Protein AF-A0A1H3FEC9-F1 (afdb_monomer_lite)

Organism: Allochromatium warmingii (NCBI:txid61595)

Radius of gyration: 19.97 Å; chains: 1; bounding box: 52×39×57 Å

Sequence (284 aa):
MPTFSQALVNQPKSGFWLYGPEVFRTYCRRNGLHADTASTISVDHIRTLSKELREAETMILRLGTGHGNDGVRGQTAFALVRHEECSLAPFFLIDEQIFTDPPETFIPNRSMRVLFPFGLLPKLSETSLLTLAHASGLMTEALDCDDSSIHMIPATGAGTYSFSFTVGSDQPHHLEHIAGQVEIDSVCIGVRNGRNYVIVTEAKRGPFDSIAKHKLAYAVWAVRTNIPDDIPILAVYLRVTDTNQGLEFNIAECAIDDGRSGVPSLHSIKPIRHRRLRIRNPCG

Secondary structure (DSSP, 8-state):
--SSHHHHTT--SSS-EEEEEEEHHHHHHHTT----HHHHH---SGGGS-HHHHHTT-EEEEEEEPP-STTTTTPEEEEEEE-TTS-SGGGEEEHHHH--SPPEEP---S-HHHHHHHHHSSS--HHHHHHHHHHTTHHHHHTT----TTS-PPEEEEEEEEEEEEE-SSSPEEEEEEEEEEEEEEEEEEEETTEEEEEEEEEEESSS-EEEHHHHHHHHHHHGGGS-TTS-EEEEEEEEEEETTEEEEEEEEEE---SSSSSPBGGG-EEEEEEEEEEPPS--

InterPro domains:
  IPR054266 Domain of unknown function DUF6997 [PF22518] (124-255)

pLDDT: mean 91.45, std 10.12, range [35.16, 98.69]

Foldseek 3Di:
DDLCVVVCPPPDPAFKDKDDQDFSVVSCVVVVHDDDDCQQQPDWFLVSHDPVCQVQQKHKHWQAADDDPPVRGRGITIMIIHERVSHVVLFKDFQCVAQVDDADADDQPADVVQVVVLVVDPDQDQLNVQQNCQRSCVVCVWVVFDPDPVWRDWDWDKFFAKAKAWEYDPDTDIGIRGRHIATFSTWIWTHHPNAIAIETEDTDEDPGGITGLVNQLVNLLRCVVVDDP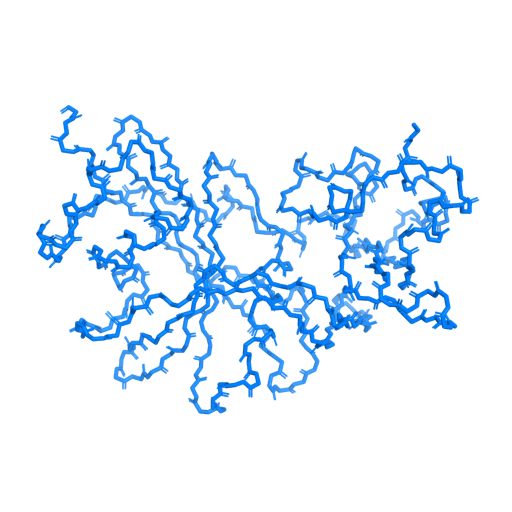RHHYWGKYWYWYQDPFAIKIKIFTWDFDSAPVHHTYSSNTDTPDIHIYGHGDPPD

Structure (mmCIF, N/CA/C/O backbone):
data_AF-A0A1H3FEC9-F1
#
_entry.id   AF-A0A1H3FEC9-F1
#
loop_
_atom_site.group_PDB
_atom_site.id
_atom_site.type_symbol
_atom_site.label_atom_id
_atom_site.label_alt_id
_atom_site.label_comp_id
_atom_site.label_asym_id
_atom_site.label_entity_id
_atom_site.label_seq_id
_atom_site.pdbx_PDB_ins_code
_atom_site.Cartn_x
_atom_site.Cartn_y
_atom_site.Cartn_z
_atom_site.occupancy
_atom_site.B_iso_or_equiv
_atom_site.auth_seq_id
_atom_site.auth_comp_id
_atom_site.auth_asym_id
_atom_site.auth_atom_id
_atom_site.pdbx_PDB_model_num
ATOM 1 N N . MET A 1 1 ? 25.041 8.970 -11.183 1.00 60.28 1 MET A N 1
ATOM 2 C CA . MET A 1 1 ? 24.347 8.897 -12.486 1.00 60.28 1 MET A CA 1
ATOM 3 C C . MET A 1 1 ? 22.903 8.496 -12.243 1.00 60.28 1 MET A C 1
ATOM 5 O O . MET A 1 1 ? 22.682 7.784 -11.267 1.00 60.28 1 MET A O 1
ATOM 9 N N . PRO A 1 2 ? 21.948 8.956 -13.062 1.00 82.75 2 PRO A N 1
ATOM 10 C CA . PRO A 1 2 ? 20.577 8.458 -13.007 1.00 82.75 2 PRO A CA 1
ATOM 11 C C . PRO A 1 2 ? 20.565 6.941 -13.273 1.00 82.75 2 PRO A C 1
ATOM 13 O O . PRO A 1 2 ? 21.309 6.463 -14.131 1.00 82.75 2 PRO A O 1
ATOM 16 N N . THR A 1 3 ? 19.802 6.173 -12.498 1.00 88.88 3 THR A N 1
ATOM 17 C CA . THR A 1 3 ? 19.859 4.705 -12.522 1.00 88.88 3 THR A CA 1
ATOM 18 C C . THR A 1 3 ? 19.121 4.148 -13.735 1.00 88.88 3 THR A C 1
ATOM 20 O O . THR A 1 3 ? 19.612 3.234 -14.390 1.00 88.88 3 THR A O 1
ATOM 23 N N . PHE A 1 4 ? 17.956 4.693 -14.066 1.00 94.06 4 PHE A N 1
ATOM 24 C CA . PHE A 1 4 ? 17.030 4.144 -15.058 1.00 94.06 4 PHE A CA 1
ATOM 25 C C . PHE A 1 4 ? 17.083 4.823 -16.422 1.00 94.06 4 PHE A C 1
ATOM 27 O O . PHE A 1 4 ? 16.443 4.343 -17.352 1.00 94.06 4 PHE A O 1
ATOM 34 N N . SER A 1 5 ? 17.882 5.877 -16.586 1.00 92.00 5 SER A N 1
ATOM 35 C CA . SER A 1 5 ? 17.949 6.639 -17.836 1.00 92.00 5 SER A CA 1
ATOM 36 C C . SER A 1 5 ? 18.182 5.769 -19.070 1.00 92.00 5 SER A C 1
ATOM 38 O O . SER A 1 5 ? 17.538 6.010 -20.082 1.00 92.00 5 SER A O 1
ATOM 40 N N . GLN A 1 6 ? 19.005 4.713 -18.988 1.00 93.19 6 GLN A N 1
ATOM 41 C CA . GLN A 1 6 ? 19.220 3.818 -20.130 1.00 93.19 6 GLN A CA 1
ATOM 42 C C . GLN A 1 6 ? 17.967 3.012 -20.509 1.00 93.19 6 GLN A C 1
ATOM 44 O O . GLN A 1 6 ? 17.720 2.796 -21.694 1.00 93.19 6 GLN A O 1
ATOM 49 N N . ALA A 1 7 ? 17.168 2.579 -19.529 1.00 93.62 7 ALA A N 1
ATOM 50 C CA . ALA A 1 7 ? 15.894 1.907 -19.787 1.00 93.62 7 ALA A CA 1
ATOM 51 C C . ALA A 1 7 ? 14.859 2.867 -20.401 1.00 93.62 7 ALA A C 1
ATOM 53 O O . ALA A 1 7 ? 14.082 2.464 -21.265 1.00 93.62 7 ALA A O 1
ATOM 54 N N . LEU A 1 8 ? 14.888 4.140 -19.996 1.00 95.62 8 LEU A N 1
ATOM 55 C CA . LEU A 1 8 ? 13.944 5.169 -20.441 1.00 95.62 8 LEU A CA 1
ATOM 56 C C . LEU A 1 8 ? 14.242 5.712 -21.854 1.00 95.62 8 LEU A C 1
ATOM 58 O O . LEU A 1 8 ? 13.357 6.308 -22.458 1.00 95.62 8 LEU A O 1
ATOM 62 N N . VAL A 1 9 ? 15.436 5.483 -22.428 1.00 92.88 9 VAL A N 1
ATOM 63 C CA . VAL A 1 9 ? 15.807 5.989 -23.777 1.00 92.88 9 VAL A CA 1
ATOM 64 C C . VAL A 1 9 ? 14.793 5.592 -24.855 1.00 92.88 9 VAL A C 1
ATOM 66 O O . VAL A 1 9 ? 14.504 6.379 -25.753 1.00 92.88 9 VAL A O 1
ATOM 69 N N . ASN A 1 10 ? 14.248 4.378 -24.763 1.00 89.69 10 ASN A N 1
ATOM 70 C CA . ASN A 1 10 ? 13.325 3.824 -25.757 1.00 89.69 10 ASN A CA 1
ATOM 71 C C . ASN A 1 10 ? 11.851 3.981 -25.362 1.00 89.69 10 ASN A C 1
ATOM 73 O O . ASN A 1 10 ? 10.976 3.391 -25.998 1.00 89.69 10 ASN A O 1
ATOM 77 N N . GLN A 1 11 ? 11.562 4.732 -24.301 1.00 93.75 11 GLN A N 1
ATOM 78 C CA . GLN A 1 11 ? 10.196 4.981 -23.883 1.00 93.75 11 GLN A CA 1
ATOM 79 C C . GLN A 1 11 ? 9.494 5.874 -24.929 1.00 93.75 11 GLN A C 1
ATOM 81 O O . GLN A 1 11 ? 9.980 6.967 -25.231 1.00 93.75 11 GLN A O 1
ATOM 86 N N . PRO A 1 12 ? 8.352 5.448 -25.509 1.00 92.44 12 PRO A N 1
ATOM 87 C CA . PRO A 1 12 ? 7.630 6.254 -26.492 1.00 92.44 12 PRO A CA 1
ATOM 88 C C . PRO A 1 12 ? 7.090 7.532 -25.842 1.00 92.44 12 PRO A C 1
ATOM 90 O O . PRO A 1 12 ? 6.990 7.605 -24.625 1.00 92.44 12 PRO A O 1
ATOM 93 N N . LYS A 1 13 ? 6.687 8.549 -26.609 1.00 89.06 13 LYS A N 1
ATOM 94 C CA . LYS A 1 13 ? 6.178 9.810 -26.021 1.00 89.06 13 LYS A CA 1
ATOM 95 C C . LYS A 1 13 ? 4.805 9.687 -25.350 1.00 89.06 13 LYS A C 1
ATOM 97 O O . LYS A 1 13 ? 4.483 10.505 -24.497 1.00 89.06 13 LYS A O 1
ATOM 102 N N . SER A 1 14 ? 4.004 8.701 -25.738 1.00 90.25 14 SER A N 1
ATOM 103 C CA . SER A 1 14 ? 2.642 8.507 -25.239 1.00 90.25 14 SER A CA 1
ATOM 104 C C . SER A 1 14 ? 2.271 7.028 -25.183 1.00 90.25 14 SER A C 1
ATOM 106 O O . SER A 1 14 ? 2.984 6.180 -25.729 1.00 90.25 14 SER A O 1
ATOM 108 N N . GLY A 1 15 ? 1.154 6.743 -24.512 1.00 91.56 15 GLY A N 1
ATOM 109 C CA . GLY A 1 15 ? 0.593 5.405 -24.386 1.00 91.56 15 GLY A CA 1
ATOM 110 C C . GLY A 1 15 ? 1.285 4.551 -23.330 1.00 91.56 15 GLY A C 1
ATOM 111 O O . GLY A 1 15 ? 2.320 4.926 -22.755 1.00 91.56 15 GLY A O 1
ATOM 112 N N . PHE A 1 16 ? 0.682 3.386 -23.098 1.00 95.38 16 PHE A N 1
ATOM 113 C CA . PHE A 1 16 ? 1.207 2.382 -22.190 1.00 95.38 16 PHE A CA 1
ATOM 114 C C . PHE A 1 16 ? 2.616 1.962 -22.619 1.00 95.38 16 PHE A C 1
ATOM 116 O O . PHE A 1 16 ? 2.915 1.820 -23.809 1.00 95.38 16 PHE A O 1
ATOM 123 N N . TRP A 1 17 ? 3.499 1.772 -21.645 1.00 96.56 17 TRP A N 1
ATOM 124 C CA . TRP A 1 17 ? 4.841 1.273 -21.898 1.00 96.56 17 TRP A CA 1
ATOM 125 C C . TRP A 1 17 ? 5.319 0.398 -20.749 1.00 96.56 17 TRP A C 1
ATOM 127 O O . TRP A 1 17 ? 5.166 0.753 -19.581 1.00 96.56 17 TRP A O 1
ATOM 137 N N . LEU A 1 18 ? 5.936 -0.726 -21.103 1.00 96.75 18 LEU A N 1
ATOM 138 C CA . LEU A 1 18 ? 6.507 -1.688 -20.174 1.00 96.75 18 LEU A CA 1
ATOM 139 C C . LEU A 1 18 ? 7.956 -1.982 -20.568 1.00 96.75 18 LEU A C 1
ATOM 141 O O . LEU A 1 18 ? 8.234 -2.371 -21.702 1.00 96.75 18 LEU A O 1
ATOM 145 N N . TYR A 1 19 ? 8.863 -1.834 -19.609 1.00 96.56 19 TYR A N 1
ATOM 146 C CA . TYR A 1 19 ? 10.241 -2.310 -19.688 1.00 96.56 19 TYR A CA 1
ATOM 147 C C . TYR A 1 19 ? 10.462 -3.441 -18.688 1.00 96.56 19 TYR A C 1
ATOM 149 O O . TYR A 1 19 ? 10.071 -3.335 -17.525 1.00 96.56 19 TYR A O 1
ATOM 157 N N . GLY A 1 20 ? 11.172 -4.482 -19.116 1.00 93.12 20 GLY A N 1
ATOM 158 C CA . GLY A 1 20 ? 11.393 -5.688 -18.321 1.00 93.12 20 GLY A CA 1
ATOM 159 C C . GLY A 1 20 ? 10.246 -6.700 -18.468 1.00 93.12 20 GLY A C 1
ATOM 160 O O . GLY A 1 20 ? 9.465 -6.591 -19.414 1.00 93.12 20 GLY A O 1
ATOM 161 N N . PRO A 1 21 ? 10.138 -7.694 -17.567 1.00 93.31 21 PRO A N 1
ATOM 162 C CA . PRO A 1 21 ? 10.948 -7.897 -16.359 1.00 93.31 21 PRO A CA 1
ATOM 163 C C . PRO A 1 21 ? 12.450 -8.080 -16.623 1.00 93.31 21 PRO A C 1
ATOM 165 O O . PRO A 1 21 ? 12.846 -8.758 -17.566 1.00 93.31 21 PRO A O 1
ATOM 168 N N . GLU A 1 22 ? 13.305 -7.511 -15.773 1.00 91.88 22 GLU A N 1
ATOM 169 C CA . GLU A 1 22 ? 14.757 -7.723 -15.815 1.00 91.88 22 GLU A CA 1
ATOM 170 C C . GLU A 1 22 ? 15.356 -7.806 -14.403 1.00 91.88 22 GLU A C 1
ATOM 172 O O . GLU A 1 22 ? 14.883 -7.169 -13.465 1.00 91.88 22 GLU A O 1
ATOM 177 N N . VAL A 1 23 ? 16.433 -8.578 -14.237 1.00 92.06 23 VAL A N 1
ATOM 178 C CA . VAL A 1 23 ? 17.180 -8.662 -12.974 1.00 92.06 23 VAL A CA 1
ATOM 179 C C . VAL A 1 23 ? 17.975 -7.378 -12.730 1.00 92.06 23 VAL A C 1
ATOM 181 O O . VAL A 1 23 ? 18.859 -7.018 -13.510 1.00 92.06 23 VAL A O 1
ATOM 184 N N . PHE A 1 24 ? 17.724 -6.723 -11.594 1.00 91.69 24 PHE A N 1
ATOM 185 C CA . PHE A 1 24 ? 18.256 -5.392 -11.287 1.00 91.69 24 PHE A CA 1
ATOM 186 C C . PHE A 1 24 ? 19.789 -5.339 -11.271 1.00 91.69 24 PHE A C 1
ATOM 188 O O . PHE A 1 24 ? 20.394 -4.432 -11.833 1.00 91.69 24 PHE A O 1
ATOM 195 N N . ARG A 1 25 ? 20.456 -6.341 -10.686 1.00 89.62 25 ARG A N 1
ATOM 196 C CA . ARG A 1 25 ? 21.929 -6.388 -10.659 1.00 89.62 25 ARG A CA 1
ATOM 197 C C . ARG A 1 25 ? 22.547 -6.592 -12.042 1.00 89.62 25 ARG A C 1
ATOM 199 O O . ARG A 1 25 ? 23.612 -6.037 -12.309 1.00 89.62 25 ARG A O 1
ATOM 206 N N . THR A 1 26 ? 21.891 -7.355 -12.916 1.00 90.31 26 THR A N 1
ATOM 207 C CA . THR A 1 26 ? 22.309 -7.516 -14.316 1.00 90.31 26 THR A CA 1
ATOM 208 C C . THR A 1 26 ? 22.188 -6.188 -15.055 1.00 90.31 26 THR A C 1
ATOM 210 O O . THR A 1 26 ? 23.149 -5.768 -15.701 1.00 90.31 26 THR A O 1
ATOM 213 N N . TYR A 1 27 ? 21.064 -5.487 -14.872 1.00 92.00 27 TYR A N 1
ATOM 214 C CA . TYR A 1 27 ? 20.854 -4.139 -15.394 1.00 92.00 27 TYR A CA 1
ATOM 215 C C . TYR A 1 27 ? 21.937 -3.162 -14.899 1.00 92.00 27 TYR A C 1
ATOM 217 O O . TYR A 1 27 ? 22.569 -2.481 -15.706 1.00 92.00 27 TYR A O 1
ATOM 225 N N . CYS A 1 28 ? 22.231 -3.138 -13.596 1.00 91.69 28 CYS A N 1
ATOM 226 C CA . CYS A 1 28 ? 23.269 -2.271 -13.040 1.00 91.69 28 CYS A CA 1
ATOM 227 C C . CYS A 1 28 ? 24.654 -2.576 -13.620 1.00 91.69 28 CYS A C 1
ATOM 229 O O . CYS A 1 28 ? 25.352 -1.661 -14.047 1.00 91.69 28 CYS A O 1
ATOM 231 N N . ARG A 1 29 ? 25.040 -3.857 -13.706 1.00 90.88 29 ARG A N 1
ATOM 232 C CA . ARG A 1 29 ? 26.338 -4.266 -14.263 1.00 90.88 29 ARG A CA 1
ATOM 233 C C . ARG A 1 29 ? 26.482 -3.865 -15.730 1.00 90.88 29 ARG A C 1
ATOM 235 O O . ARG A 1 29 ? 27.527 -3.341 -16.101 1.00 90.88 29 ARG A O 1
ATOM 242 N N . ARG A 1 30 ? 25.444 -4.087 -16.548 1.00 91.88 30 ARG A N 1
ATOM 243 C CA . ARG A 1 30 ? 25.447 -3.731 -17.978 1.00 91.88 30 ARG A CA 1
ATOM 244 C C . ARG A 1 30 ? 25.632 -2.229 -18.199 1.00 91.88 30 ARG A C 1
ATOM 246 O O . ARG A 1 30 ? 26.243 -1.841 -19.186 1.00 91.88 30 ARG A O 1
ATOM 253 N N . ASN A 1 31 ? 25.139 -1.410 -17.273 1.00 91.44 31 ASN A N 1
ATOM 254 C CA . ASN A 1 31 ? 25.157 0.048 -17.375 1.00 91.44 31 ASN A CA 1
ATOM 255 C C . ASN A 1 31 ? 26.227 0.722 -16.494 1.00 91.44 31 ASN A C 1
ATOM 257 O O . ASN A 1 31 ? 26.213 1.941 -16.353 1.00 91.44 31 ASN A O 1
ATOM 261 N N . GLY A 1 32 ? 27.140 -0.043 -15.879 1.00 91.12 32 GLY A N 1
ATOM 262 C CA . GLY A 1 32 ? 28.202 0.508 -15.025 1.00 91.12 32 GLY A CA 1
ATOM 263 C C . GLY A 1 32 ? 27.693 1.217 -13.760 1.00 91.12 32 GLY A C 1
ATOM 264 O O . GLY A 1 32 ? 28.316 2.166 -13.290 1.00 91.12 32 GLY A O 1
ATOM 265 N N . LEU A 1 33 ? 26.549 0.788 -13.220 1.00 89.88 33 LEU A N 1
ATOM 266 C CA . LEU A 1 33 ? 25.891 1.406 -12.069 1.00 89.88 33 LEU A CA 1
ATOM 267 C C . LEU A 1 33 ? 26.225 0.670 -10.765 1.00 89.88 33 LEU A C 1
ATOM 269 O O . LEU A 1 33 ? 26.196 -0.560 -10.693 1.00 89.88 33 LEU A O 1
ATOM 273 N N . HIS A 1 34 ? 26.440 1.441 -9.699 1.00 85.06 34 HIS A N 1
ATOM 274 C CA . HIS A 1 34 ? 26.504 0.950 -8.324 1.00 85.06 34 HIS A CA 1
ATOM 275 C C . HIS A 1 34 ? 25.289 1.473 -7.556 1.00 85.06 34 HIS A C 1
ATOM 277 O O . HIS A 1 34 ? 25.270 2.626 -7.136 1.00 85.06 34 HIS A O 1
ATOM 283 N N . ALA A 1 35 ? 24.264 0.633 -7.412 1.00 81.25 35 ALA A N 1
ATOM 284 C CA . ALA A 1 35 ? 23.020 0.975 -6.728 1.00 81.25 35 ALA A CA 1
ATOM 285 C C . ALA A 1 35 ? 22.610 -0.140 -5.759 1.00 81.25 35 ALA A C 1
ATOM 287 O O . ALA A 1 35 ? 22.715 -1.328 -6.085 1.00 81.25 35 ALA A O 1
ATOM 288 N N . ASP A 1 36 ? 22.131 0.246 -4.577 1.00 81.94 36 ASP A N 1
ATOM 289 C CA . ASP A 1 36 ? 21.539 -0.697 -3.634 1.00 81.94 36 ASP A CA 1
ATOM 290 C C . ASP A 1 36 ? 20.166 -1.157 -4.143 1.00 81.94 36 ASP A C 1
ATOM 292 O O . ASP A 1 36 ? 19.336 -0.359 -4.568 1.00 81.94 36 ASP A O 1
ATOM 296 N N . THR A 1 37 ? 19.932 -2.468 -4.131 1.00 76.75 37 THR A N 1
ATOM 297 C CA . THR A 1 37 ? 18.737 -3.055 -4.750 1.00 76.75 37 THR A CA 1
ATOM 298 C C . THR A 1 37 ? 17.469 -2.650 -4.009 1.00 76.75 37 THR A C 1
ATOM 300 O O . THR A 1 37 ? 16.513 -2.232 -4.651 1.00 76.75 37 THR A O 1
ATOM 303 N N . ALA A 1 38 ? 17.454 -2.741 -2.677 1.00 75.31 38 ALA A N 1
ATOM 304 C CA . ALA A 1 38 ? 16.240 -2.524 -1.897 1.00 75.31 38 ALA A CA 1
ATOM 305 C C . ALA A 1 38 ? 15.777 -1.065 -1.985 1.00 75.31 38 ALA A C 1
ATOM 307 O O . ALA A 1 38 ? 14.637 -0.816 -2.371 1.00 75.31 38 ALA A O 1
ATOM 308 N N . SER A 1 39 ? 16.676 -0.119 -1.711 1.00 77.69 39 SER A N 1
ATOM 309 C CA . SER A 1 39 ? 16.383 1.322 -1.716 1.00 77.69 39 SER A CA 1
ATOM 310 C C . SER A 1 39 ? 16.066 1.898 -3.096 1.00 77.69 39 SER A C 1
ATOM 312 O O . SER A 1 39 ? 15.393 2.921 -3.182 1.00 77.69 39 SER A O 1
ATOM 314 N N . THR A 1 40 ? 16.518 1.255 -4.177 1.00 84.44 40 THR A N 1
ATOM 315 C CA . THR A 1 40 ? 16.317 1.788 -5.533 1.00 84.44 40 THR A CA 1
ATOM 316 C C . THR A 1 40 ? 15.008 1.323 -6.173 1.00 84.44 40 THR A C 1
ATOM 318 O O . THR A 1 40 ? 14.448 2.047 -6.993 1.00 84.44 40 THR A O 1
ATOM 321 N N . ILE A 1 41 ? 14.520 0.124 -5.830 1.00 88.62 41 ILE A N 1
ATOM 322 C CA . ILE A 1 41 ? 13.348 -0.482 -6.498 1.00 88.62 41 ILE A CA 1
ATOM 323 C C . ILE A 1 41 ? 12.181 -0.799 -5.557 1.00 88.62 41 ILE A C 1
ATOM 325 O O . ILE A 1 41 ? 11.158 -1.301 -6.016 1.00 88.62 41 ILE A O 1
ATOM 329 N N . SER A 1 42 ? 12.314 -0.525 -4.256 1.00 88.94 42 SER A N 1
ATOM 330 C CA . SER A 1 42 ? 11.210 -0.621 -3.291 1.00 88.94 42 SER A CA 1
ATOM 331 C C . SER A 1 42 ? 10.663 0.781 -3.047 1.00 88.94 42 SER A C 1
ATOM 333 O O . SER A 1 42 ? 11.246 1.558 -2.294 1.00 88.94 42 SER A O 1
ATOM 335 N N . VAL A 1 43 ? 9.578 1.120 -3.740 1.00 93.25 43 VAL A N 1
ATOM 336 C CA . VAL A 1 43 ? 8.970 2.453 -3.689 1.00 93.25 43 VAL A CA 1
ATOM 337 C C . VAL A 1 43 ? 7.674 2.386 -2.903 1.00 93.25 43 VAL A C 1
ATOM 339 O O . VAL A 1 43 ? 6.715 1.756 -3.339 1.00 93.25 43 VAL A O 1
ATOM 342 N N . ASP A 1 44 ? 7.638 3.097 -1.781 1.00 92.50 44 ASP A N 1
ATOM 343 C CA . ASP A 1 44 ? 6.426 3.239 -0.976 1.00 92.50 44 ASP A CA 1
ATOM 344 C C . ASP A 1 44 ? 5.624 4.477 -1.403 1.00 92.50 44 ASP A C 1
ATOM 346 O O . ASP A 1 44 ? 4.402 4.424 -1.488 1.00 92.50 44 ASP A O 1
ATOM 350 N N . HIS A 1 45 ? 6.297 5.590 -1.712 1.00 94.94 45 HIS A N 1
ATOM 351 C CA . HIS A 1 45 ? 5.661 6.893 -1.944 1.00 94.94 45 HIS A CA 1
ATOM 352 C C . HIS A 1 45 ? 6.115 7.534 -3.257 1.00 94.94 45 HIS A C 1
ATOM 354 O O . HIS A 1 45 ? 7.273 7.379 -3.662 1.00 94.94 45 HIS A O 1
ATOM 360 N N . ILE A 1 46 ? 5.268 8.365 -3.869 1.00 94.69 46 ILE A N 1
ATOM 361 C CA . ILE A 1 46 ? 5.613 9.080 -5.108 1.00 94.69 46 ILE A CA 1
ATOM 362 C C . ILE A 1 46 ? 6.866 9.955 -4.930 1.00 94.69 46 ILE A C 1
ATOM 364 O O . ILE A 1 46 ? 7.753 9.990 -5.784 1.00 94.69 46 ILE A O 1
ATOM 368 N N . ARG A 1 47 ? 7.027 10.589 -3.760 1.00 93.12 47 ARG A N 1
ATOM 369 C CA . ARG A 1 47 ? 8.212 11.404 -3.433 1.00 93.12 47 ARG A CA 1
ATOM 370 C C . ARG A 1 47 ? 9.502 10.594 -3.255 1.00 93.12 47 ARG A C 1
ATOM 372 O O . ARG A 1 47 ? 10.587 11.168 -3.336 1.00 93.12 47 ARG A O 1
ATOM 379 N N . THR A 1 48 ? 9.402 9.285 -3.026 1.00 92.19 48 THR A N 1
ATOM 380 C CA . THR A 1 48 ? 10.566 8.383 -2.924 1.00 92.19 48 THR A CA 1
ATOM 381 C C . THR A 1 48 ? 10.971 7.782 -4.267 1.00 92.19 48 THR A C 1
ATOM 383 O O . THR A 1 48 ? 12.090 7.296 -4.398 1.00 92.19 48 THR A O 1
ATOM 386 N N . LEU A 1 49 ? 10.107 7.874 -5.284 1.00 93.75 49 LEU A N 1
ATOM 387 C CA . LEU A 1 49 ? 10.442 7.499 -6.655 1.00 93.75 49 LEU A CA 1
ATOM 388 C C . LEU A 1 49 ? 11.607 8.364 -7.168 1.00 93.75 49 LEU A C 1
ATOM 390 O O . LEU A 1 49 ? 11.676 9.558 -6.871 1.00 93.75 49 LEU A O 1
ATOM 394 N N . SER A 1 50 ? 12.544 7.791 -7.925 1.00 93.12 50 SER A N 1
ATOM 395 C CA . SER A 1 50 ? 13.687 8.565 -8.420 1.00 93.12 50 SER A CA 1
ATOM 396 C C . SER A 1 50 ? 13.227 9.721 -9.319 1.00 93.12 50 SER A C 1
ATOM 398 O O . SER A 1 50 ? 12.194 9.648 -9.987 1.00 93.12 50 SER A O 1
ATOM 400 N N . LYS A 1 51 ? 13.996 10.818 -9.335 1.00 93.75 51 LYS A N 1
ATOM 401 C CA . LYS A 1 51 ? 13.642 12.024 -10.100 1.00 93.75 51 LYS A CA 1
ATOM 402 C C . LYS A 1 51 ? 13.385 11.715 -11.582 1.00 93.75 51 LYS A C 1
ATOM 404 O O . LYS A 1 51 ? 12.382 12.170 -12.109 1.00 93.75 51 LYS A O 1
ATOM 409 N N . GLU A 1 52 ? 14.240 10.903 -12.202 1.00 95.00 52 GLU A N 1
ATOM 410 C CA . GLU A 1 52 ? 14.102 10.498 -13.610 1.00 95.00 52 GLU A CA 1
ATOM 411 C C . GLU A 1 52 ? 12.810 9.709 -13.882 1.00 95.00 52 GLU A C 1
ATOM 413 O O . GLU A 1 52 ? 12.177 9.912 -14.909 1.00 95.00 52 GLU A O 1
ATOM 418 N N . LEU A 1 53 ? 12.387 8.845 -12.952 1.00 96.50 53 LEU A N 1
ATOM 419 C CA . LEU A 1 53 ? 11.165 8.053 -13.091 1.00 96.50 53 LEU A CA 1
ATOM 420 C C . LEU A 1 53 ? 9.917 8.917 -12.892 1.00 96.50 53 LEU A C 1
ATOM 422 O O . LEU A 1 53 ? 8.934 8.734 -13.605 1.00 96.50 53 LEU A O 1
ATOM 426 N N . ARG A 1 54 ? 9.972 9.897 -11.979 1.00 96.06 54 ARG A N 1
ATOM 427 C CA . ARG A 1 54 ? 8.912 10.906 -11.837 1.00 96.06 54 ARG A CA 1
ATOM 428 C C . ARG A 1 54 ? 8.760 11.762 -13.085 1.00 96.06 54 ARG A C 1
ATOM 430 O O . ARG A 1 54 ? 7.654 11.908 -13.575 1.00 96.06 54 ARG A O 1
ATOM 437 N N . GLU A 1 55 ? 9.861 12.299 -13.605 1.00 95.19 55 GLU A N 1
ATOM 438 C CA . GLU A 1 55 ? 9.845 13.123 -14.823 1.00 95.19 55 GLU A CA 1
ATOM 439 C C . GLU A 1 55 ? 9.357 12.335 -16.048 1.00 95.19 55 GLU A C 1
ATOM 441 O O . GLU A 1 55 ? 8.764 12.913 -16.955 1.00 95.19 55 GLU A O 1
ATOM 446 N N . ALA A 1 56 ? 9.570 11.018 -16.059 1.00 96.31 56 ALA A N 1
ATOM 447 C CA . ALA A 1 56 ? 9.082 10.112 -17.093 1.00 96.31 56 ALA A CA 1
ATOM 448 C C . ALA A 1 56 ? 7.679 9.531 -16.818 1.00 96.31 56 ALA A C 1
ATOM 450 O O . ALA A 1 56 ? 7.233 8.664 -17.576 1.00 96.31 56 ALA A O 1
ATOM 451 N N . GLU A 1 57 ? 7.001 9.938 -15.737 1.00 97.12 57 GLU A N 1
ATOM 452 C CA . GLU A 1 57 ? 5.690 9.417 -15.307 1.00 97.12 57 GLU A CA 1
ATOM 453 C C . GLU A 1 57 ? 5.641 7.877 -15.264 1.00 97.12 57 GLU A C 1
ATOM 455 O O . GLU A 1 57 ? 4.695 7.231 -15.714 1.00 97.12 57 GLU A O 1
ATOM 460 N N . THR A 1 58 ? 6.722 7.265 -14.779 1.00 97.56 58 THR A N 1
ATOM 461 C CA . THR A 1 58 ? 6.969 5.824 -14.881 1.00 97.56 58 THR A CA 1
ATOM 462 C C . THR A 1 58 ? 7.153 5.204 -13.506 1.00 97.56 58 THR A C 1
ATOM 464 O O . THR A 1 58 ? 8.057 5.568 -12.758 1.00 97.56 58 THR A O 1
ATOM 467 N N . MET A 1 59 ? 6.320 4.223 -13.177 1.00 97.75 59 MET A N 1
ATOM 468 C CA . MET A 1 59 ? 6.419 3.453 -11.945 1.00 97.75 59 MET A CA 1
ATOM 469 C C . MET A 1 59 ? 7.473 2.352 -12.070 1.00 97.75 59 MET A C 1
ATOM 471 O O . MET A 1 59 ? 7.653 1.770 -13.136 1.00 97.75 59 MET A O 1
ATOM 475 N N . ILE A 1 60 ? 8.129 2.015 -10.961 1.00 97.38 60 ILE A N 1
ATOM 476 C CA . ILE A 1 60 ? 8.957 0.813 -10.844 1.00 97.38 60 ILE A CA 1
ATOM 477 C C . ILE A 1 60 ? 8.244 -0.229 -9.986 1.00 97.38 60 ILE A C 1
ATOM 479 O O . ILE A 1 60 ? 7.769 0.073 -8.894 1.00 97.38 60 ILE A O 1
ATOM 483 N N . LEU A 1 61 ? 8.177 -1.465 -10.476 1.00 97.12 61 LEU A N 1
ATOM 484 C CA . LEU A 1 61 ? 7.605 -2.597 -9.754 1.00 97.12 61 LEU A CA 1
ATOM 485 C C . LEU A 1 61 ? 8.698 -3.603 -9.420 1.00 97.12 61 LEU A C 1
ATOM 487 O O . LEU A 1 61 ? 9.418 -4.060 -10.307 1.00 97.12 61 LEU A O 1
ATOM 491 N N . ARG A 1 62 ? 8.790 -3.991 -8.146 1.00 95.00 62 ARG A N 1
ATOM 492 C CA . ARG A 1 62 ? 9.601 -5.129 -7.701 1.00 95.00 62 ARG A CA 1
ATOM 493 C C . ARG A 1 62 ? 8.826 -6.422 -7.963 1.00 95.00 62 ARG A C 1
ATOM 495 O O . ARG A 1 62 ? 7.694 -6.573 -7.503 1.00 95.00 62 ARG A O 1
ATOM 502 N N . LEU A 1 63 ? 9.446 -7.357 -8.677 1.00 94.69 63 LEU A N 1
ATOM 503 C CA . LEU A 1 63 ? 8.807 -8.581 -9.188 1.00 94.69 63 LEU A CA 1
ATOM 504 C C . LEU A 1 63 ? 9.317 -9.855 -8.497 1.00 94.69 63 LEU A C 1
ATOM 506 O O . LEU A 1 63 ? 9.221 -10.960 -9.019 1.00 94.69 63 LEU A O 1
ATOM 510 N N . GLY A 1 64 ? 9.895 -9.708 -7.306 1.00 92.25 64 GLY A N 1
ATOM 511 C CA . GLY A 1 64 ? 10.553 -10.811 -6.618 1.00 92.25 64 GLY A CA 1
ATOM 512 C C . GLY A 1 64 ? 11.855 -11.193 -7.303 1.00 92.25 64 GLY A C 1
ATOM 513 O O . GLY A 1 64 ? 12.667 -10.319 -7.575 1.00 92.25 64 GLY A O 1
ATOM 514 N N . THR A 1 65 ? 12.084 -12.475 -7.530 1.00 87.38 65 THR A N 1
ATOM 515 C CA . THR A 1 65 ? 13.287 -13.034 -8.148 1.00 87.38 65 THR A CA 1
ATOM 516 C C . THR A 1 65 ? 13.113 -13.170 -9.658 1.00 87.38 65 THR A C 1
ATOM 518 O O . THR A 1 65 ? 12.055 -13.556 -10.142 1.00 87.38 65 THR A O 1
ATOM 521 N N . GLY A 1 66 ? 14.146 -12.824 -10.424 1.00 74.69 66 GLY A N 1
ATOM 522 C CA . GLY A 1 66 ? 14.101 -12.942 -11.878 1.00 74.69 66 GLY A CA 1
ATOM 523 C C . GLY A 1 66 ? 14.328 -14.361 -12.383 1.00 74.69 66 GLY A C 1
ATOM 524 O O . GLY A 1 66 ? 15.006 -15.173 -11.748 1.00 74.69 66 GLY A O 1
ATOM 525 N N . HIS A 1 67 ? 13.822 -14.628 -13.586 1.00 62.44 67 HIS A N 1
ATOM 526 C CA . HIS A 1 67 ? 14.197 -15.805 -14.359 1.00 62.44 67 HIS A CA 1
ATOM 527 C C . HIS A 1 67 ? 15.576 -15.612 -15.001 1.00 62.44 67 HIS A C 1
ATOM 529 O O . HIS A 1 67 ? 15.866 -14.574 -15.595 1.00 62.44 67 HIS A O 1
ATOM 535 N N . GLY A 1 68 ? 16.435 -16.624 -14.904 1.00 52.62 68 GLY A N 1
ATOM 536 C CA . GLY A 1 68 ? 17.728 -16.647 -15.581 1.00 52.62 68 GLY A CA 1
ATOM 537 C C . GLY A 1 68 ? 18.491 -17.945 -15.329 1.00 52.62 68 GLY A C 1
ATOM 538 O O . GLY A 1 68 ? 18.143 -18.708 -14.424 1.00 52.62 68 GLY A O 1
ATOM 539 N N . ASN A 1 69 ? 19.528 -18.188 -16.136 1.00 50.19 69 ASN A N 1
ATOM 540 C CA . ASN A 1 69 ? 20.463 -19.307 -15.963 1.00 50.19 69 ASN A CA 1
ATOM 541 C C . ASN A 1 69 ? 21.085 -19.278 -14.555 1.00 50.19 69 ASN A C 1
ATOM 543 O O . ASN A 1 69 ? 21.126 -18.219 -13.926 1.00 50.19 69 ASN A O 1
ATOM 547 N N . ASP A 1 70 ? 21.589 -20.418 -14.075 1.00 52.59 70 ASP A N 1
ATOM 548 C CA . ASP A 1 70 ? 21.893 -20.718 -12.660 1.00 52.59 70 ASP A CA 1
ATOM 549 C C . ASP A 1 70 ? 22.763 -19.697 -11.878 1.00 52.59 70 ASP A C 1
ATOM 551 O O . ASP A 1 70 ? 22.802 -19.752 -10.654 1.00 52.59 70 ASP A O 1
ATOM 555 N N . GLY A 1 71 ? 23.387 -18.703 -12.527 1.00 54.31 71 GLY A N 1
ATOM 556 C CA . GLY A 1 71 ? 24.070 -17.567 -11.877 1.00 54.31 71 GLY A CA 1
ATOM 557 C C . GLY A 1 71 ? 23.204 -16.331 -11.557 1.00 54.31 71 GLY A C 1
ATOM 558 O O . GLY A 1 71 ? 23.688 -15.395 -10.917 1.00 54.31 71 GLY A O 1
ATOM 559 N N . VAL A 1 72 ? 21.947 -16.288 -12.011 1.00 57.00 72 VAL A N 1
ATOM 560 C CA . VAL A 1 72 ? 21.017 -15.150 -11.832 1.00 57.00 72 VAL A CA 1
ATOM 561 C C . VAL A 1 72 ? 19.784 -15.534 -10.995 1.00 57.00 72 VAL A C 1
ATOM 563 O O . VAL A 1 72 ? 19.064 -14.658 -10.511 1.00 57.00 72 VAL A O 1
ATOM 566 N N . ARG A 1 73 ? 19.571 -16.836 -10.748 1.00 57.28 73 ARG A N 1
ATOM 567 C CA . ARG A 1 73 ? 18.514 -17.337 -9.857 1.00 57.28 73 ARG A CA 1
ATOM 568 C C . ARG A 1 73 ? 18.641 -16.716 -8.462 1.00 57.28 73 ARG A C 1
ATOM 570 O O . ARG A 1 73 ? 19.728 -16.660 -7.893 1.00 57.28 73 ARG A O 1
ATOM 577 N N . GLY A 1 74 ? 17.523 -16.228 -7.929 1.00 66.06 74 GLY A N 1
ATOM 578 C CA . GLY A 1 74 ? 17.453 -15.598 -6.604 1.00 66.06 74 GLY A CA 1
ATOM 579 C C . GLY A 1 74 ? 17.781 -14.100 -6.565 1.00 66.06 74 GLY A C 1
ATOM 580 O O . GLY A 1 74 ? 17.689 -13.493 -5.502 1.00 66.06 74 GLY A O 1
ATOM 581 N N . GLN A 1 75 ? 18.137 -13.472 -7.691 1.00 84.44 75 GLN A N 1
ATOM 582 C CA . GLN A 1 75 ? 18.363 -12.023 -7.741 1.00 84.44 75 GLN A CA 1
ATOM 583 C C . GLN A 1 75 ? 17.074 -11.261 -8.055 1.00 84.44 75 GLN A C 1
ATOM 585 O O . GLN A 1 75 ? 16.268 -11.707 -8.869 1.00 84.44 75 GLN A O 1
ATOM 590 N N . THR A 1 76 ? 16.898 -10.090 -7.439 1.00 90.88 76 THR A N 1
ATOM 591 C CA . THR A 1 76 ? 15.653 -9.325 -7.548 1.00 90.88 76 THR A CA 1
ATOM 592 C C . THR A 1 76 ? 15.405 -8.806 -8.967 1.00 90.88 76 THR A C 1
ATOM 594 O O . THR A 1 76 ? 16.268 -8.138 -9.544 1.00 90.88 76 THR A O 1
ATOM 597 N N . ALA A 1 77 ? 14.220 -9.079 -9.508 1.00 93.25 77 ALA A N 1
ATOM 598 C CA . ALA A 1 77 ? 13.724 -8.533 -10.761 1.00 93.25 77 ALA A CA 1
ATOM 599 C C . ALA A 1 77 ? 12.861 -7.288 -10.547 1.00 93.25 77 ALA A C 1
ATOM 601 O O . ALA A 1 77 ? 12.224 -7.108 -9.504 1.00 93.25 77 ALA A O 1
ATOM 602 N N . PHE A 1 78 ? 12.837 -6.442 -11.570 1.00 95.50 78 PHE A N 1
ATOM 603 C CA . PHE A 1 78 ? 11.993 -5.263 -11.634 1.00 95.50 78 PHE A CA 1
ATOM 604 C C . PHE A 1 78 ? 11.393 -5.094 -13.031 1.00 95.50 78 PHE A C 1
ATOM 606 O O . PHE A 1 78 ? 11.898 -5.651 -14.008 1.00 95.50 78 PHE A O 1
ATOM 613 N N . ALA A 1 79 ? 10.340 -4.292 -13.114 1.00 97.00 79 ALA A N 1
ATOM 614 C CA . ALA A 1 79 ? 9.832 -3.738 -14.360 1.00 97.00 79 ALA A CA 1
ATOM 615 C C . ALA A 1 79 ? 9.583 -2.237 -14.197 1.00 97.00 79 ALA A C 1
ATOM 617 O O . ALA A 1 79 ? 9.327 -1.768 -13.085 1.00 97.00 79 ALA A O 1
ATOM 618 N N . LEU A 1 80 ? 9.652 -1.497 -15.302 1.00 97.88 80 LEU A N 1
ATOM 619 C CA . LEU A 1 80 ? 9.200 -0.109 -15.363 1.00 97.88 80 LEU A CA 1
ATOM 620 C C . LEU A 1 80 ? 7.894 -0.058 -16.140 1.00 97.88 80 LEU A C 1
ATOM 622 O O . LEU A 1 80 ? 7.793 -0.666 -17.203 1.00 97.88 80 LEU A O 1
ATOM 626 N N . VAL A 1 81 ? 6.911 0.661 -15.614 1.00 97.62 81 VAL A N 1
ATOM 627 C CA . VAL A 1 81 ? 5.568 0.727 -16.182 1.00 97.62 81 VAL A CA 1
ATOM 628 C C . VAL A 1 81 ? 5.134 2.179 -16.269 1.00 97.62 81 VAL A C 1
ATOM 630 O O . VAL A 1 81 ? 5.048 2.863 -15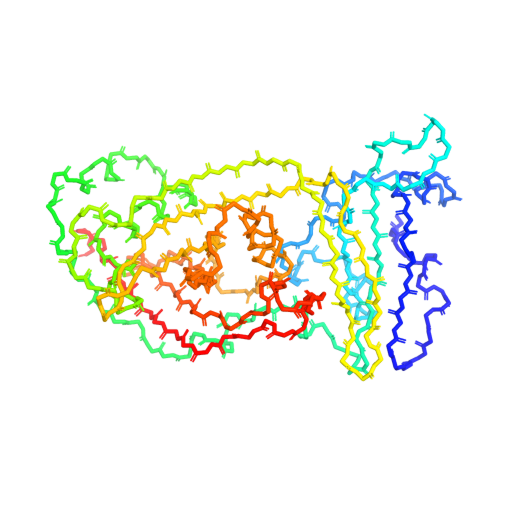.251 1.00 97.62 81 VAL A O 1
ATOM 633 N N . ARG A 1 82 ? 4.814 2.645 -17.473 1.00 97.00 82 ARG A N 1
ATOM 634 C CA . ARG A 1 82 ? 4.050 3.878 -17.667 1.00 97.00 82 ARG A CA 1
ATOM 635 C C . ARG A 1 82 ? 2.624 3.516 -18.063 1.00 97.00 82 ARG A C 1
ATOM 637 O O . ARG A 1 82 ? 2.422 2.744 -18.997 1.00 97.00 82 ARG A O 1
ATOM 644 N N . HIS A 1 83 ? 1.661 4.115 -17.371 1.00 95.75 83 HIS A N 1
ATOM 645 C CA . HIS A 1 83 ? 0.241 3.984 -17.684 1.00 95.75 83 HIS A CA 1
ATOM 646 C C . HIS A 1 83 ? -0.129 4.749 -18.965 1.00 95.75 83 HIS A C 1
ATOM 648 O O . HIS A 1 83 ? 0.496 5.759 -19.289 1.00 95.75 83 HIS A O 1
ATOM 654 N N . GLU A 1 84 ? -1.169 4.314 -19.672 1.00 93.81 84 GLU A N 1
ATOM 655 C CA . GLU A 1 84 ? -1.675 4.955 -20.893 1.00 93.81 84 GLU A CA 1
ATOM 656 C C . GLU A 1 84 ? -2.025 6.442 -20.728 1.00 93.81 84 GLU A C 1
ATOM 658 O O . GLU A 1 84 ? -1.837 7.222 -21.660 1.00 93.81 84 GLU A O 1
ATOM 663 N N . GLU A 1 85 ? -2.439 6.849 -19.527 1.00 92.31 85 GLU A N 1
ATOM 664 C CA . GLU A 1 85 ? -2.737 8.245 -19.165 1.00 92.31 85 GLU A CA 1
ATOM 665 C C . GLU A 1 85 ? -1.487 9.133 -19.021 1.00 92.31 85 GLU A C 1
ATOM 667 O O . GLU A 1 85 ? -1.616 10.330 -18.779 1.00 92.31 85 GLU A O 1
ATOM 672 N N . CYS A 1 86 ? -0.277 8.570 -19.141 1.00 93.31 86 CYS A N 1
ATOM 673 C CA . CYS A 1 86 ? 0.985 9.271 -18.886 1.00 93.31 86 CYS A CA 1
ATOM 674 C C . CYS A 1 86 ? 1.002 9.974 -17.516 1.00 93.31 86 CYS A C 1
ATOM 676 O O . CYS A 1 86 ? 1.440 11.115 -17.398 1.00 93.31 86 CYS A O 1
ATOM 678 N N . SER A 1 87 ? 0.507 9.282 -16.489 1.00 94.88 87 SER A N 1
ATOM 679 C CA . SER A 1 87 ? 0.459 9.759 -15.108 1.00 94.88 87 SER A CA 1
ATOM 680 C C . SER A 1 87 ? 0.860 8.647 -14.145 1.00 94.88 87 SER A C 1
ATOM 682 O O . SER A 1 87 ? 0.562 7.472 -14.376 1.00 94.88 87 SER A O 1
ATOM 684 N N . LEU A 1 88 ? 1.483 9.022 -13.028 1.00 96.69 88 LEU A N 1
ATOM 685 C CA . LEU A 1 88 ? 1.717 8.128 -11.895 1.00 96.69 88 LEU A CA 1
ATOM 686 C C . LEU A 1 88 ? 0.467 7.856 -11.045 1.00 96.69 88 LEU A C 1
ATOM 688 O O . LEU A 1 88 ? 0.448 6.853 -10.333 1.00 96.69 88 LEU A O 1
ATOM 692 N N . ALA A 1 89 ? -0.578 8.690 -11.109 1.00 95.81 89 ALA A N 1
ATOM 693 C CA . ALA A 1 89 ? -1.762 8.565 -10.247 1.00 95.81 89 ALA A CA 1
ATOM 694 C C . ALA A 1 89 ? -2.394 7.150 -10.228 1.00 95.81 89 ALA A C 1
ATOM 696 O O . ALA A 1 89 ? -2.709 6.658 -9.142 1.00 95.81 89 ALA A O 1
ATOM 697 N N . PRO A 1 90 ? -2.483 6.411 -11.353 1.00 96.44 90 PRO A N 1
ATOM 698 C CA . PRO A 1 90 ? -3.006 5.043 -11.374 1.00 96.44 90 PRO A CA 1
ATOM 699 C C . PRO A 1 90 ? -2.239 4.027 -10.518 1.00 96.44 90 PRO A C 1
ATOM 701 O O . PRO A 1 90 ? -2.795 2.963 -10.234 1.00 96.44 90 PRO A O 1
ATOM 704 N N . PHE A 1 91 ? -1.001 4.325 -10.102 1.00 98.00 91 PHE A N 1
ATOM 705 C CA . PHE A 1 91 ? -0.146 3.456 -9.282 1.00 98.00 91 PHE A CA 1
ATOM 706 C C . PHE A 1 91 ? -0.156 3.797 -7.790 1.00 98.00 91 PHE A C 1
ATOM 708 O O . PHE A 1 91 ? 0.399 3.030 -6.999 1.00 98.00 91 PHE A O 1
ATOM 715 N N . PHE A 1 92 ? -0.775 4.908 -7.389 1.00 98.19 92 PHE A N 1
ATOM 716 C CA . PHE A 1 92 ? -0.754 5.384 -6.008 1.00 98.19 92 PHE A CA 1
ATOM 717 C C . PHE A 1 92 ? -2.168 5.607 -5.466 1.00 98.19 92 PHE A C 1
ATOM 719 O O . PHE A 1 92 ? -3.097 5.955 -6.190 1.00 98.19 92 PHE A O 1
ATOM 726 N N . LEU A 1 93 ? -2.327 5.395 -4.165 1.00 98.38 93 LEU A N 1
ATOM 727 C CA . LEU A 1 93 ? -3.405 5.969 -3.368 1.00 98.38 93 LEU A CA 1
ATOM 728 C C . LEU A 1 93 ? -2.878 7.306 -2.832 1.00 98.38 93 LEU A C 1
ATOM 730 O O . LEU A 1 93 ? -1.813 7.313 -2.220 1.00 98.38 93 LEU A O 1
ATOM 734 N N . ILE A 1 94 ? -3.553 8.423 -3.119 1.00 98.12 94 ILE A N 1
ATOM 735 C CA . ILE A 1 94 ? -3.096 9.776 -2.754 1.00 98.12 94 ILE A CA 1
ATOM 736 C C . ILE A 1 94 ? -3.899 10.276 -1.553 1.00 98.12 94 ILE A C 1
ATOM 738 O O . ILE A 1 94 ? -5.105 10.476 -1.671 1.00 98.12 94 ILE A O 1
ATOM 742 N N . ASP A 1 95 ? -3.242 10.510 -0.417 1.00 98.06 95 ASP A N 1
ATOM 743 C CA . ASP A 1 95 ? -3.905 10.757 0.872 1.00 98.06 95 ASP A CA 1
ATOM 744 C C . ASP A 1 95 ? -4.869 11.950 0.807 1.00 98.06 95 ASP A C 1
ATOM 746 O O . ASP A 1 95 ? -6.006 11.851 1.260 1.00 98.06 95 ASP A O 1
ATOM 750 N N . GLU A 1 96 ? -4.457 13.050 0.173 1.00 97.00 96 GLU A N 1
ATOM 751 C CA . GLU A 1 96 ? -5.270 14.269 0.023 1.00 97.00 96 GLU A CA 1
ATOM 752 C C . GLU A 1 96 ? -6.529 14.070 -0.834 1.00 97.00 96 GLU A C 1
ATOM 754 O O . GLU A 1 96 ? -7.510 14.789 -0.665 1.00 97.00 96 GLU A O 1
ATOM 759 N N . GLN A 1 97 ? -6.514 13.097 -1.748 1.00 97.38 97 GLN A N 1
ATOM 760 C CA . GLN A 1 97 ? -7.666 12.769 -2.593 1.00 97.38 97 GLN A CA 1
ATOM 761 C C . GLN A 1 97 ? -8.630 11.802 -1.899 1.00 97.38 97 GLN A C 1
ATOM 763 O O . GLN A 1 97 ? -9.785 11.695 -2.301 1.00 97.38 97 GLN A O 1
ATOM 768 N N . ILE A 1 98 ? -8.150 11.076 -0.88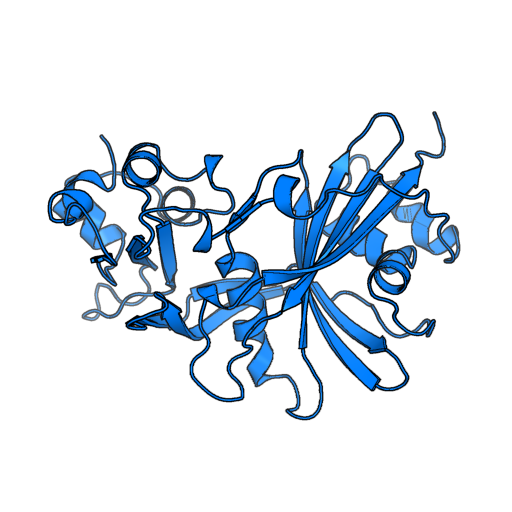5 1.00 98.12 98 ILE A N 1
ATOM 769 C CA . ILE A 1 98 ? -8.906 10.039 -0.179 1.00 98.12 98 ILE A CA 1
ATOM 770 C C . ILE A 1 98 ? -9.501 10.591 1.110 1.00 98.12 98 ILE A C 1
ATOM 772 O O . ILE A 1 98 ? -10.670 10.377 1.388 1.00 98.12 98 ILE A O 1
ATOM 776 N N . PHE A 1 99 ? -8.702 11.278 1.922 1.00 97.94 99 PHE A N 1
ATOM 777 C CA . PHE A 1 99 ? -9.055 11.664 3.286 1.00 97.9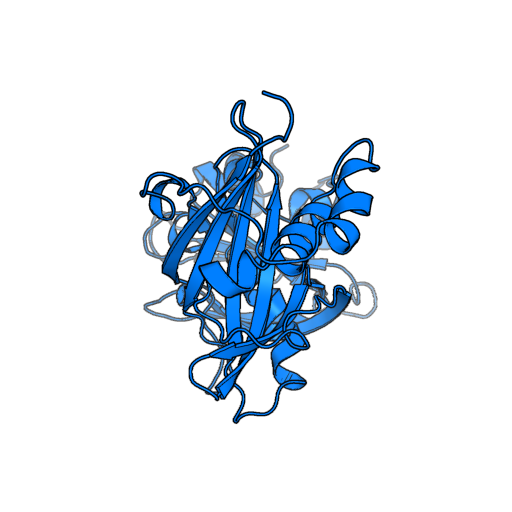4 99 PHE A CA 1
ATOM 778 C C . PHE A 1 99 ? -9.527 13.120 3.351 1.00 97.94 99 PHE A C 1
ATOM 780 O O . PHE A 1 99 ? -8.894 13.967 3.983 1.00 97.94 99 PHE A O 1
ATOM 787 N N . THR A 1 100 ? -10.649 13.409 2.692 1.00 96.12 100 THR A N 1
ATOM 788 C CA . THR A 1 100 ? -11.160 14.781 2.514 1.00 96.12 100 THR A CA 1
ATOM 789 C C . THR A 1 100 ? -11.964 15.310 3.701 1.00 96.12 100 THR A C 1
ATOM 791 O O . THR A 1 100 ? -12.009 16.519 3.925 1.00 96.12 100 THR A O 1
ATOM 794 N N . ASP A 1 101 ? -12.584 14.421 4.475 1.00 95.50 101 ASP A N 1
ATOM 795 C CA . ASP A 1 101 ? -13.431 14.798 5.611 1.00 95.50 101 ASP A CA 1
ATOM 796 C C . ASP A 1 101 ? -12.609 15.307 6.801 1.00 95.50 101 ASP A C 1
ATOM 798 O O . ASP A 1 101 ? -11.418 15.009 6.898 1.00 95.50 101 ASP A O 1
ATOM 802 N N . PRO A 1 102 ? -13.191 16.066 7.741 1.00 95.31 102 PRO A N 1
ATOM 803 C CA . PRO A 1 102 ? -12.530 16.367 9.004 1.00 95.31 102 PRO A CA 1
ATOM 804 C C . PRO A 1 102 ? -12.434 15.114 9.899 1.00 95.31 102 PRO A C 1
ATOM 806 O O . PRO A 1 102 ? -13.326 14.268 9.878 1.00 95.31 102 PRO A O 1
ATOM 809 N N . PRO A 1 103 ? -11.386 14.992 10.733 1.00 96.00 103 PRO A N 1
ATOM 810 C CA . PRO A 1 103 ? -11.270 13.890 11.683 1.00 96.00 103 PRO A CA 1
ATOM 811 C C . PRO A 1 103 ? -12.288 14.001 12.826 1.00 96.00 103 PRO A C 1
ATOM 813 O O . PRO A 1 103 ? -12.401 15.036 13.491 1.00 96.00 103 PRO A O 1
ATOM 816 N N . GLU A 1 104 ? -12.977 12.899 13.104 1.00 97.06 104 GLU A N 1
ATOM 817 C CA . GLU A 1 104 ? -13.908 12.738 14.219 1.00 97.06 104 GLU A CA 1
ATOM 818 C C . GLU A 1 104 ? -13.146 12.351 15.497 1.00 97.06 104 GLU A C 1
ATOM 820 O O . GLU A 1 104 ? -12.189 11.577 15.457 1.00 97.06 104 GLU A O 1
ATOM 825 N N . THR A 1 105 ? -13.548 12.864 16.664 1.00 96.62 105 THR A N 1
ATOM 826 C CA . THR A 1 105 ? -12.948 12.408 17.932 1.00 96.62 105 THR A CA 1
ATOM 827 C C . THR A 1 105 ? -13.457 11.007 18.260 1.00 96.62 105 THR A C 1
ATOM 829 O O . THR A 1 105 ? -14.654 10.819 18.446 1.00 96.62 105 THR A O 1
ATOM 832 N N . PHE A 1 106 ? -12.543 10.048 18.393 1.00 95.56 106 PHE A N 1
ATOM 833 C CA . PHE A 1 106 ? -12.843 8.687 18.816 1.00 95.56 106 PHE A CA 1
ATOM 834 C C . PHE A 1 106 ? -12.473 8.503 20.287 1.00 95.56 106 PHE A C 1
ATOM 836 O O . PHE A 1 106 ? -11.338 8.758 20.702 1.00 95.56 106 PHE A O 1
ATOM 843 N N . ILE A 1 107 ? -13.442 8.049 21.078 1.00 92.94 107 ILE A N 1
ATOM 844 C CA . ILE A 1 107 ? -13.228 7.652 22.468 1.00 92.94 107 ILE A CA 1
ATOM 845 C C . ILE A 1 107 ? -13.112 6.127 22.473 1.00 92.94 107 ILE A C 1
ATOM 847 O O . ILE A 1 107 ? -14.098 5.465 22.149 1.00 92.94 107 ILE A O 1
ATOM 851 N N . PRO A 1 108 ? -11.945 5.558 22.829 1.00 91.62 108 PRO A N 1
ATOM 852 C CA . PRO A 1 108 ? -11.780 4.113 22.870 1.00 91.62 108 PRO A CA 1
ATOM 853 C C . PRO A 1 108 ? -12.860 3.432 23.710 1.00 91.62 108 PRO A C 1
ATOM 855 O O . PRO A 1 108 ? -13.087 3.797 24.864 1.00 91.62 108 PRO A O 1
ATOM 858 N N . ASN A 1 109 ? -13.498 2.415 23.135 1.00 86.81 109 ASN A N 1
ATOM 859 C CA . ASN A 1 109 ? -14.544 1.628 23.794 1.00 86.81 109 ASN A CA 1
ATOM 860 C C . ASN A 1 109 ? -13.989 0.366 24.484 1.00 86.81 109 ASN A C 1
ATOM 862 O O . ASN A 1 109 ? -14.735 -0.423 25.066 1.00 86.81 109 ASN A O 1
ATOM 866 N N . ARG A 1 110 ? -12.667 0.162 24.428 1.00 87.81 110 ARG A N 1
ATOM 867 C CA . ARG A 1 110 ? -11.953 -0.939 25.085 1.00 87.81 110 ARG A CA 1
ATOM 868 C C . ARG A 1 110 ? -11.354 -0.499 26.418 1.00 87.81 110 ARG A C 1
ATOM 870 O O . ARG A 1 110 ? -11.137 0.681 26.679 1.00 87.81 110 ARG A O 1
ATOM 877 N N . SER A 1 111 ? -11.079 -1.472 27.288 1.00 85.94 111 SER A N 1
ATOM 878 C CA . SER A 1 111 ? -10.540 -1.201 28.624 1.00 85.94 111 SER A CA 1
ATOM 879 C C . SER A 1 111 ? -9.215 -0.439 28.555 1.00 85.94 111 SER A C 1
ATOM 881 O O . SER A 1 111 ? -8.280 -0.871 27.882 1.00 85.94 111 SER A O 1
ATOM 883 N N . MET A 1 112 ? -9.075 0.612 29.368 1.00 85.25 112 MET A N 1
ATOM 884 C CA . MET A 1 112 ? -7.804 1.328 29.537 1.00 85.25 112 MET A CA 1
ATOM 885 C C . MET A 1 112 ? -6.648 0.414 29.959 1.00 85.25 112 MET A C 1
ATOM 887 O O . MET A 1 112 ? -5.499 0.722 29.666 1.00 85.25 112 MET A O 1
ATOM 891 N N . ARG A 1 113 ? -6.924 -0.737 30.591 1.00 87.38 113 ARG A N 1
ATOM 892 C CA . ARG A 1 113 ? -5.893 -1.737 30.919 1.00 87.38 113 ARG A CA 1
ATOM 893 C C . ARG A 1 113 ? -5.233 -2.330 29.672 1.00 87.38 113 ARG A C 1
ATOM 895 O O . ARG A 1 113 ? -4.042 -2.610 29.707 1.00 87.38 113 ARG A O 1
ATOM 902 N N . VAL A 1 114 ? -5.991 -2.493 28.586 1.00 86.50 114 VAL A N 1
ATOM 903 C CA . VAL A 1 114 ? -5.486 -2.980 27.291 1.00 86.50 114 VAL A CA 1
ATOM 904 C C . VAL A 1 114 ? -4.663 -1.896 26.591 1.00 86.50 114 VAL A C 1
ATOM 906 O O . VAL A 1 114 ? -3.703 -2.205 25.894 1.00 86.50 114 VAL A O 1
ATOM 909 N N . LEU A 1 115 ? -5.004 -0.622 26.809 1.00 90.31 115 LEU A N 1
ATOM 910 C CA . LEU A 1 115 ? -4.343 0.515 26.163 1.00 90.31 115 LEU A CA 1
ATOM 911 C C . LEU A 1 115 ? -3.124 1.039 26.933 1.00 90.31 115 LEU A C 1
ATOM 913 O O . LEU A 1 115 ? -2.245 1.667 26.347 1.00 90.31 115 LEU A O 1
ATOM 917 N N . PHE A 1 116 ? -3.043 0.758 28.235 1.00 89.19 116 PHE A N 1
ATOM 918 C CA . PHE A 1 116 ? -1.972 1.229 29.111 1.00 89.19 116 PHE A CA 1
ATOM 919 C C . PHE A 1 116 ? -0.555 0.932 28.588 1.00 89.19 116 PHE A C 1
ATOM 921 O O . PHE A 1 116 ? 0.265 1.851 28.614 1.00 89.19 116 PHE A O 1
ATOM 928 N N . PRO A 1 117 ? -0.243 -0.265 28.040 1.00 91.62 117 PRO A N 1
ATOM 929 C CA . PRO A 1 117 ? 1.093 -0.549 27.517 1.00 91.62 117 PRO A CA 1
ATOM 930 C C . PRO A 1 117 ? 1.556 0.414 26.416 1.00 91.62 117 PRO A C 1
ATOM 932 O O . PRO A 1 117 ? 2.742 0.724 26.350 1.00 91.62 117 PRO A O 1
ATOM 935 N N . PHE A 1 118 ? 0.648 0.942 25.587 1.00 91.12 118 PHE A N 1
ATOM 936 C CA . PHE A 1 118 ? 1.009 1.906 24.540 1.00 91.12 118 PHE A CA 1
ATOM 937 C C . PHE A 1 118 ? 1.459 3.251 25.123 1.00 91.12 118 PHE A C 1
ATOM 939 O O . PHE A 1 118 ? 2.314 3.908 24.539 1.00 91.12 118 PHE A O 1
ATOM 946 N N . GLY A 1 119 ? 0.945 3.633 26.296 1.00 87.56 119 GLY A N 1
ATOM 947 C CA . GLY A 1 119 ? 1.392 4.823 27.025 1.00 87.56 119 GLY A CA 1
ATOM 948 C C . GLY A 1 119 ? 2.752 4.662 27.713 1.00 87.56 119 GLY A C 1
ATOM 949 O O . GLY A 1 119 ? 3.352 5.657 28.103 1.00 87.56 119 GLY A O 1
ATOM 950 N N . LEU A 1 120 ? 3.250 3.428 27.859 1.00 88.88 120 LEU A N 1
ATOM 951 C CA . LEU A 1 120 ? 4.570 3.149 28.440 1.00 88.88 120 LEU A CA 1
ATOM 952 C C . LEU A 1 120 ? 5.702 3.211 27.409 1.00 88.88 120 LEU A C 1
ATOM 954 O O . LEU A 1 120 ? 6.872 3.291 27.784 1.00 88.88 120 LEU A O 1
ATOM 958 N N . LEU A 1 121 ? 5.380 3.127 26.116 1.00 88.44 121 LEU A N 1
ATOM 959 C CA . LEU A 1 121 ? 6.381 3.118 25.057 1.00 88.44 121 LEU A CA 1
ATOM 960 C C . LEU A 1 121 ? 6.910 4.540 24.811 1.00 88.44 121 LEU A C 1
ATOM 962 O O . LEU A 1 121 ? 6.115 5.456 24.608 1.00 88.44 121 LEU A O 1
ATOM 966 N N . PRO A 1 122 ? 8.240 4.742 24.736 1.00 84.69 122 PRO A N 1
ATOM 967 C CA . PRO A 1 122 ? 8.819 6.070 24.507 1.00 84.69 122 PRO A CA 1
ATOM 968 C C . PRO A 1 122 ? 8.469 6.626 23.120 1.00 84.69 122 PRO A C 1
ATOM 970 O O . PRO A 1 122 ? 8.427 7.835 22.911 1.00 84.69 122 PRO A O 1
ATOM 973 N N . LYS A 1 123 ? 8.234 5.731 22.155 1.00 87.94 123 LYS A N 1
ATOM 974 C CA . LYS A 1 123 ? 7.762 6.048 20.812 1.00 87.94 123 LYS A CA 1
ATOM 975 C C . LYS A 1 123 ? 6.988 4.855 20.267 1.00 87.94 123 LYS A C 1
ATOM 977 O O . LYS A 1 123 ? 7.475 3.729 20.313 1.00 87.94 123 LYS A O 1
ATOM 982 N N . LEU A 1 124 ? 5.817 5.115 19.699 1.00 90.06 124 LEU A N 1
ATOM 983 C CA . LEU A 1 124 ? 5.028 4.096 19.010 1.00 90.06 124 LEU A CA 1
ATOM 984 C C . LEU A 1 124 ? 5.592 3.856 17.602 1.00 90.06 124 LEU A C 1
ATOM 986 O O . LEU A 1 124 ? 5.731 4.805 16.828 1.00 90.06 124 LEU A O 1
ATOM 990 N N . SER A 1 125 ? 5.943 2.616 17.261 1.00 91.44 125 SER A N 1
ATOM 991 C CA . SER A 1 125 ? 6.275 2.249 15.876 1.00 91.44 125 SER A CA 1
ATOM 992 C C . SER A 1 125 ? 5.009 2.189 15.009 1.00 91.44 125 SER A C 1
ATOM 994 O O . SER A 1 125 ? 3.897 2.282 15.530 1.00 91.44 125 SER A O 1
ATOM 996 N N . GLU A 1 126 ? 5.157 2.020 13.692 1.00 91.69 126 GLU A N 1
ATOM 997 C CA . GLU A 1 126 ? 4.019 1.760 12.791 1.00 91.69 126 GLU A CA 1
ATOM 998 C C . GLU A 1 126 ? 3.211 0.545 13.254 1.00 91.69 126 GLU A C 1
ATOM 1000 O O . GLU A 1 126 ? 2.001 0.650 13.444 1.00 91.69 126 GLU A O 1
ATOM 1005 N N . THR A 1 127 ? 3.891 -0.559 13.576 1.00 92.06 127 THR A N 1
ATOM 1006 C CA . THR A 1 127 ? 3.258 -1.756 14.140 1.00 92.06 127 THR A CA 1
ATOM 1007 C C . THR A 1 127 ? 2.547 -1.460 15.461 1.00 92.06 127 THR A C 1
ATOM 1009 O O . THR A 1 127 ? 1.417 -1.894 15.649 1.00 92.06 127 THR A O 1
ATOM 1012 N N . SER A 1 128 ? 3.151 -0.691 16.379 1.00 92.44 128 SER A N 1
ATOM 1013 C CA . SER A 1 128 ? 2.484 -0.332 17.641 1.00 92.44 128 SER A CA 1
ATOM 1014 C C . SER A 1 128 ? 1.226 0.509 17.416 1.00 92.44 128 SER A C 1
ATOM 1016 O O . SER A 1 128 ? 0.247 0.325 18.131 1.00 92.44 128 SER A O 1
ATOM 1018 N N . LEU A 1 129 ? 1.236 1.423 16.442 1.00 95.00 129 LEU A N 1
ATOM 1019 C CA . LEU A 1 129 ? 0.075 2.250 16.105 1.00 95.00 129 LEU A CA 1
ATOM 1020 C C . LEU A 1 129 ? -1.040 1.425 15.463 1.00 95.00 129 LEU A C 1
ATOM 1022 O O . LEU A 1 129 ? -2.201 1.598 15.821 1.00 95.00 129 LEU A O 1
ATOM 1026 N N . LEU A 1 130 ? -0.694 0.498 14.573 1.00 94.50 130 LEU A N 1
ATOM 1027 C CA . LEU A 1 130 ? -1.648 -0.449 14.006 1.00 94.50 130 LEU A CA 1
ATOM 1028 C C . LEU A 1 130 ? -2.286 -1.294 15.114 1.00 94.50 130 LEU A C 1
ATOM 1030 O O . LEU A 1 130 ? -3.507 -1.311 15.251 1.00 94.50 130 LEU A O 1
ATOM 1034 N N . THR A 1 131 ? -1.483 -1.897 15.995 1.00 93.75 131 THR A N 1
ATOM 1035 C CA . THR A 1 131 ? -2.009 -2.658 17.138 1.00 93.75 131 THR A CA 1
ATOM 1036 C C . THR A 1 131 ? -2.862 -1.788 18.061 1.00 93.75 131 THR A C 1
ATOM 1038 O O . THR A 1 131 ? -3.889 -2.259 18.539 1.00 93.75 131 THR A O 1
ATOM 1041 N N . LEU A 1 132 ? -2.508 -0.516 18.282 1.00 94.31 132 LEU A N 1
ATOM 1042 C CA . LEU A 1 132 ? -3.337 0.427 19.040 1.00 94.31 132 LEU A CA 1
ATOM 1043 C C . LEU A 1 132 ? -4.695 0.672 18.360 1.00 94.31 132 LEU A C 1
ATOM 1045 O O . LEU A 1 132 ? -5.719 0.702 19.044 1.00 94.31 132 LEU A O 1
ATOM 1049 N N . ALA A 1 133 ? -4.732 0.812 17.033 1.00 94.69 133 ALA A N 1
ATOM 1050 C CA . ALA A 1 133 ? -5.974 0.985 16.280 1.00 94.69 133 ALA A CA 1
ATOM 1051 C C . ALA A 1 133 ? -6.915 -0.221 16.458 1.00 94.69 133 ALA A C 1
ATOM 1053 O O . ALA A 1 133 ? -8.112 -0.052 16.689 1.00 94.69 133 ALA A O 1
ATOM 1054 N N . HIS A 1 134 ? -6.374 -1.442 16.429 1.00 93.44 134 HIS A N 1
ATOM 1055 C CA . HIS A 1 134 ? -7.139 -2.660 16.713 1.00 93.44 134 HIS A CA 1
ATOM 1056 C C . HIS A 1 134 ? -7.574 -2.734 18.186 1.00 93.44 134 HIS A C 1
ATOM 1058 O O . HIS A 1 134 ? -8.756 -2.886 18.493 1.00 93.44 134 HIS A O 1
ATOM 1064 N N . ALA A 1 135 ? -6.628 -2.568 19.112 1.00 91.81 135 ALA A N 1
ATOM 1065 C CA . ALA A 1 135 ? -6.840 -2.741 20.548 1.00 91.81 135 ALA A CA 1
ATOM 1066 C C . ALA A 1 135 ? -7.770 -1.690 21.174 1.00 91.81 135 ALA A C 1
ATOM 1068 O O . ALA A 1 135 ? -8.363 -1.950 22.218 1.00 91.81 135 ALA A O 1
ATOM 1069 N N . SER A 1 136 ? -7.901 -0.510 20.563 1.00 92.75 136 SER A N 1
ATOM 1070 C CA . SER A 1 136 ? -8.806 0.562 21.008 1.00 92.75 136 SER A CA 1
ATOM 1071 C C . SER A 1 136 ? -10.245 0.415 20.513 1.00 92.75 136 SER A C 1
ATOM 1073 O O . SER A 1 136 ? -11.109 1.155 20.982 1.00 92.75 136 SER A O 1
ATOM 1075 N N . GLY A 1 137 ? -10.505 -0.526 19.598 1.00 92.69 137 GLY A N 1
ATOM 1076 C CA . GLY A 1 137 ? -11.784 -0.651 18.893 1.00 92.69 137 GLY A CA 1
ATOM 1077 C C . GLY A 1 137 ? -11.930 0.304 17.705 1.00 92.69 137 GLY A C 1
ATOM 1078 O O . GLY A 1 137 ? -12.945 0.256 17.016 1.00 92.69 137 GLY A O 1
ATOM 1079 N N . LEU A 1 138 ? -10.919 1.134 17.422 1.00 94.88 138 LEU A N 1
ATOM 1080 C CA . LEU A 1 138 ? -10.953 2.121 16.341 1.00 94.88 138 LEU A CA 1
ATOM 1081 C C . LEU A 1 138 ? -11.115 1.458 14.971 1.00 94.88 138 LEU A C 1
ATOM 1083 O O . LEU A 1 138 ? -11.909 1.924 14.163 1.00 94.88 138 LEU A O 1
ATOM 1087 N N . MET A 1 139 ? -10.407 0.353 14.712 1.00 95.19 139 MET A N 1
ATOM 1088 C CA . MET A 1 139 ? -10.551 -0.387 13.449 1.00 95.19 139 MET A CA 1
ATOM 1089 C C . MET A 1 139 ? -11.939 -1.018 13.295 1.00 95.19 139 MET A C 1
ATOM 1091 O O . MET A 1 139 ? -12.465 -1.055 12.188 1.00 95.19 139 MET A O 1
ATOM 1095 N N . THR A 1 140 ? -12.535 -1.500 14.391 1.00 94.31 140 THR A N 1
ATOM 1096 C CA . THR A 1 140 ? -13.901 -2.047 14.391 1.00 94.31 140 THR A CA 1
ATOM 1097 C C . THR A 1 140 ? -14.905 -0.964 14.004 1.00 94.31 140 THR A C 1
ATOM 1099 O O . THR A 1 140 ? -15.696 -1.178 13.094 1.00 94.31 140 THR A O 1
ATOM 1102 N N . GLU A 1 141 ? -14.806 0.211 14.631 1.00 94.69 141 GLU A N 1
ATOM 1103 C CA . GLU A 1 141 ? -15.642 1.381 14.336 1.00 94.69 141 GLU A CA 1
ATOM 1104 C C . GLU A 1 141 ? -15.441 1.883 12.898 1.00 94.69 141 GLU A C 1
ATOM 1106 O O . GLU A 1 141 ? -16.396 2.083 12.157 1.00 94.69 141 GLU A O 1
ATOM 1111 N N . ALA A 1 142 ? -14.190 2.059 12.464 1.00 95.81 142 ALA A N 1
ATOM 1112 C CA . ALA A 1 142 ? -13.877 2.600 11.142 1.00 95.81 142 ALA A CA 1
ATOM 1113 C C . ALA A 1 142 ? -14.387 1.717 9.995 1.00 9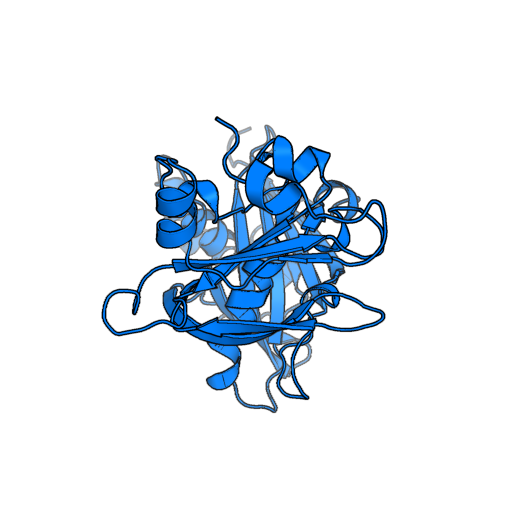5.81 142 ALA A C 1
ATOM 1115 O O . ALA A 1 142 ? -14.687 2.217 8.909 1.00 95.81 142 ALA A O 1
ATOM 1116 N N . LEU A 1 143 ? -14.443 0.405 10.229 1.00 95.44 143 LEU A N 1
ATOM 1117 C CA . LEU A 1 143 ? -14.853 -0.587 9.249 1.00 95.44 143 LEU A CA 1
ATOM 1118 C C . LEU A 1 143 ? -16.306 -1.044 9.442 1.00 95.44 143 LEU A C 1
ATOM 1120 O O . LEU A 1 143 ? -16.722 -1.949 8.723 1.00 95.44 143 LEU A O 1
ATOM 1124 N N . ASP A 1 144 ? -17.094 -0.440 10.334 1.00 94.44 144 ASP A N 1
ATOM 1125 C CA . ASP A 1 144 ? -18.450 -0.898 10.687 1.00 94.44 144 ASP A CA 1
ATOM 1126 C C . ASP A 1 144 ? -18.507 -2.414 10.950 1.00 94.44 144 ASP A C 1
ATOM 1128 O O . ASP A 1 144 ? -19.364 -3.131 10.430 1.00 94.44 144 ASP A O 1
ATOM 1132 N N . CYS A 1 145 ? -17.522 -2.932 11.681 1.00 93.19 145 CYS A N 1
ATOM 1133 C CA . CYS A 1 145 ? -17.528 -4.321 12.113 1.00 93.19 145 CYS A CA 1
ATOM 1134 C C . CYS A 1 145 ? -18.414 -4.477 13.357 1.00 93.19 145 CYS A C 1
ATOM 1136 O O . CYS A 1 145 ? -18.437 -3.614 14.234 1.00 93.19 145 CYS A O 1
ATOM 1138 N N . ASP A 1 146 ? -19.094 -5.612 13.465 1.00 90.69 146 ASP A N 1
ATOM 1139 C CA . ASP A 1 146 ? -19.915 -5.978 14.610 1.00 90.69 146 ASP A CA 1
ATOM 1140 C C . ASP A 1 146 ? -19.040 -6.039 15.876 1.00 90.69 146 ASP A C 1
ATOM 1142 O O . ASP A 1 146 ? -17.930 -6.590 15.859 1.00 90.69 146 ASP A O 1
ATOM 1146 N N . ASP A 1 147 ? -19.542 -5.500 16.993 1.00 75.38 147 ASP A N 1
ATOM 1147 C CA . ASP A 1 147 ? -18.803 -5.444 18.257 1.00 75.38 147 ASP A CA 1
ATOM 1148 C C . ASP A 1 147 ? -18.715 -6.830 18.913 1.00 75.38 147 ASP A C 1
ATOM 1150 O O . ASP A 1 147 ? -19.486 -7.209 19.794 1.00 75.38 147 ASP A O 1
ATOM 1154 N N . SER A 1 148 ? -17.758 -7.619 18.437 1.00 64.50 148 SER A N 1
ATOM 1155 C CA . SER A 1 148 ? -17.437 -8.948 18.935 1.00 64.50 148 SER A CA 1
ATOM 1156 C C . SER A 1 148 ? -15.968 -8.970 19.358 1.00 64.50 148 SER A C 1
ATOM 1158 O O . SER A 1 148 ? -15.047 -8.858 18.553 1.00 64.50 148 SER A O 1
ATOM 1160 N N . SER A 1 149 ? -15.736 -9.068 20.668 1.00 54.88 149 SER A N 1
ATOM 1161 C CA . SER A 1 149 ? -14.442 -8.796 21.316 1.00 54.88 149 SER A CA 1
ATOM 1162 C C . SER A 1 149 ? -13.304 -9.773 20.985 1.00 54.88 149 SER A C 1
ATOM 1164 O O . SER A 1 149 ? -12.169 -9.530 21.389 1.00 54.88 149 SER A O 1
ATOM 1166 N N . ILE A 1 150 ? -13.588 -10.869 20.275 1.00 60.09 150 ILE A N 1
ATOM 1167 C CA . ILE A 1 150 ? -12.614 -11.925 19.941 1.00 60.09 150 ILE A CA 1
ATOM 1168 C C . ILE A 1 150 ? -12.076 -11.771 18.507 1.00 60.09 150 ILE A C 1
ATOM 1170 O O . ILE A 1 150 ? -11.008 -12.286 18.176 1.00 60.09 150 ILE A O 1
ATOM 1174 N N . HIS A 1 151 ? -12.772 -11.017 17.661 1.00 64.38 151 HIS A N 1
ATOM 1175 C CA . HIS A 1 151 ? -12.377 -10.757 16.282 1.00 64.38 151 HIS A CA 1
ATOM 1176 C C . HIS A 1 151 ? -11.565 -9.446 16.247 1.00 64.38 151 HIS A C 1
ATOM 1178 O O . HIS A 1 151 ? -11.787 -8.572 17.078 1.00 64.38 151 HIS A O 1
ATOM 1184 N N . MET A 1 152 ? -10.613 -9.301 15.317 1.00 81.62 152 MET A N 1
ATOM 1185 C CA . MET A 1 152 ? -9.676 -8.164 15.159 1.00 81.62 152 MET A CA 1
ATOM 1186 C C . MET A 1 152 ? -8.317 -8.238 15.889 1.00 81.62 152 MET A C 1
ATOM 1188 O O . MET A 1 152 ? -7.695 -7.196 16.097 1.00 81.62 152 MET A O 1
ATOM 1192 N N . ILE A 1 153 ? -7.798 -9.425 16.231 1.00 86.25 153 ILE A N 1
ATOM 1193 C CA . ILE A 1 153 ? -6.391 -9.566 16.665 1.00 86.25 153 ILE A CA 1
ATOM 1194 C C . ILE A 1 153 ? -5.479 -9.510 15.424 1.00 86.25 153 ILE A C 1
ATOM 1196 O O . ILE A 1 153 ? -5.590 -10.399 14.576 1.00 86.25 153 ILE A O 1
ATOM 1200 N N . PRO A 1 154 ? -4.589 -8.507 15.290 1.00 91.06 154 PRO A N 1
ATOM 1201 C CA . PRO A 1 154 ? -3.738 -8.382 14.114 1.00 91.06 154 PRO A CA 1
ATOM 1202 C C . PRO A 1 154 ? -2.592 -9.401 14.159 1.00 91.06 154 PRO A C 1
ATOM 1204 O O . PRO A 1 154 ? -1.774 -9.389 15.079 1.00 91.06 154 PRO A O 1
ATOM 1207 N N . ALA A 1 155 ? -2.507 -10.259 13.144 1.00 92.88 155 ALA A N 1
ATOM 1208 C CA . ALA A 1 155 ? -1.317 -11.049 12.847 1.00 92.88 155 ALA A CA 1
ATOM 1209 C C . ALA A 1 155 ? -0.442 -10.290 11.845 1.00 92.88 155 ALA A C 1
ATOM 1211 O O . ALA A 1 155 ? -0.954 -9.775 10.854 1.00 92.88 155 ALA A O 1
ATOM 1212 N N . THR A 1 156 ? 0.863 -10.227 12.089 1.00 92.75 156 THR A N 1
ATOM 1213 C CA . THR A 1 156 ? 1.836 -9.592 11.188 1.00 92.75 156 THR A CA 1
ATOM 1214 C C . THR A 1 156 ? 2.777 -10.652 10.625 1.00 92.75 156 THR A C 1
ATOM 1216 O O . THR A 1 156 ? 2.933 -11.730 11.208 1.00 92.75 156 THR A O 1
ATOM 1219 N N . GLY A 1 157 ? 3.411 -10.385 9.486 1.00 90.19 157 GLY A N 1
ATOM 1220 C CA . GLY A 1 157 ? 4.343 -11.346 8.908 1.00 90.19 157 GLY A CA 1
ATOM 1221 C C . GLY A 1 157 ? 5.150 -10.799 7.745 1.00 90.19 157 GLY A C 1
ATOM 1222 O O . GLY A 1 157 ? 4.805 -9.796 7.134 1.00 90.19 157 GLY A O 1
ATOM 1223 N N . ALA A 1 158 ? 6.231 -11.495 7.418 1.00 91.50 158 ALA A N 1
ATOM 1224 C CA . ALA A 1 158 ? 6.997 -11.268 6.204 1.00 91.50 158 ALA A CA 1
ATOM 1225 C C . ALA A 1 158 ? 7.366 -12.627 5.611 1.00 91.50 158 ALA A C 1
ATOM 1227 O O . ALA A 1 158 ? 7.681 -13.568 6.341 1.00 91.50 158 ALA A O 1
ATOM 1228 N N . GLY A 1 159 ? 7.316 -12.742 4.289 1.00 92.62 159 GLY A N 1
ATOM 1229 C CA . GLY A 1 159 ? 7.588 -14.004 3.607 1.00 92.62 159 GLY A CA 1
ATOM 1230 C C . GLY A 1 159 ? 7.873 -13.814 2.128 1.00 92.62 159 GLY A C 1
ATOM 1231 O O . GLY A 1 159 ? 7.859 -12.693 1.621 1.00 92.62 159 GLY A O 1
ATOM 1232 N N . THR A 1 160 ? 8.150 -14.918 1.441 1.00 94.00 160 THR A N 1
ATOM 1233 C CA . THR A 1 160 ? 8.336 -14.935 -0.012 1.00 94.00 160 THR A CA 1
ATOM 1234 C C . THR A 1 160 ? 7.120 -15.533 -0.693 1.00 94.00 160 THR A C 1
ATOM 1236 O O . THR A 1 160 ? 6.754 -16.667 -0.389 1.00 94.00 160 THR A O 1
ATOM 1239 N N . TYR A 1 161 ? 6.540 -14.809 -1.643 1.00 95.19 161 TYR A N 1
ATOM 1240 C CA . TYR A 1 161 ? 5.303 -15.209 -2.309 1.00 95.19 161 TYR A CA 1
ATOM 1241 C C . TYR A 1 161 ? 5.462 -15.177 -3.822 1.00 95.19 161 TYR A C 1
ATOM 1243 O O . TYR A 1 161 ? 6.367 -14.526 -4.349 1.00 95.19 161 TYR A O 1
ATOM 1251 N N . SER A 1 162 ? 4.584 -15.907 -4.510 1.00 95.62 162 SER A N 1
ATOM 1252 C CA . SER A 1 162 ? 4.479 -15.851 -5.964 1.00 95.62 162 SER A CA 1
ATOM 1253 C C . SER A 1 162 ? 3.030 -15.660 -6.387 1.00 95.62 162 SER A C 1
ATOM 1255 O O . SER A 1 162 ? 2.147 -16.347 -5.876 1.00 95.62 162 SER A O 1
ATOM 1257 N N . PHE A 1 163 ? 2.787 -14.738 -7.310 1.00 96.94 163 PHE A N 1
ATOM 1258 C CA . PHE A 1 163 ? 1.471 -14.474 -7.884 1.00 96.94 163 PHE A CA 1
ATOM 1259 C C . PHE A 1 163 ? 1.610 -13.722 -9.207 1.00 96.94 163 PHE A C 1
ATOM 1261 O O . PHE A 1 163 ? 2.554 -12.959 -9.416 1.00 96.94 163 PHE A O 1
ATOM 1268 N N . SER A 1 164 ? 0.626 -13.907 -10.077 1.00 97.19 164 SER A N 1
ATOM 1269 C CA . SER A 1 164 ? 0.498 -13.156 -11.323 1.00 97.19 164 SER A CA 1
ATOM 1270 C C . SER A 1 164 ? -0.493 -12.008 -11.165 1.00 97.19 164 SER A C 1
ATOM 1272 O O . SER A 1 164 ? -1.419 -12.096 -10.354 1.00 97.19 164 SER A O 1
ATOM 1274 N N . PHE A 1 165 ? -0.301 -10.945 -11.940 1.00 98.00 165 PHE A N 1
ATOM 1275 C CA . PHE A 1 165 ? -1.178 -9.777 -11.985 1.00 98.00 165 PHE A CA 1
ATOM 1276 C C . PHE A 1 165 ? -1.054 -9.056 -13.333 1.00 98.00 165 PHE A C 1
ATOM 1278 O O . PHE A 1 165 ? -0.171 -9.366 -14.135 1.00 98.00 165 PHE A O 1
ATOM 1285 N N . THR A 1 166 ? -1.922 -8.080 -13.588 1.00 97.94 166 THR A N 1
ATOM 1286 C CA . THR A 1 166 ? -1.845 -7.222 -14.774 1.00 97.94 166 THR A CA 1
ATOM 1287 C C . THR A 1 166 ? -1.623 -5.748 -14.445 1.00 97.94 166 THR A C 1
ATOM 1289 O O . THR A 1 166 ? -1.943 -5.259 -13.355 1.00 97.94 166 THR A O 1
ATOM 1292 N N . VAL A 1 167 ? -1.064 -5.039 -15.425 1.00 97.12 167 VAL A N 1
ATOM 1293 C CA . VAL A 1 167 ? -0.935 -3.575 -15.487 1.00 97.12 167 VAL A CA 1
ATOM 1294 C C . VAL A 1 167 ? -1.472 -3.058 -16.828 1.00 97.12 167 VAL A C 1
ATOM 1296 O O . VAL A 1 167 ? -1.519 -3.817 -17.791 1.00 97.12 167 VAL A O 1
ATOM 1299 N N . GLY A 1 168 ? -1.850 -1.782 -16.903 1.00 92.94 168 GLY A N 1
ATOM 1300 C CA . GLY A 1 168 ? -2.631 -1.206 -18.007 1.00 92.94 168 GLY A CA 1
ATOM 1301 C C . GLY A 1 168 ? -4.126 -1.547 -17.927 1.00 92.94 168 GLY A C 1
ATOM 1302 O O . GLY A 1 168 ? -4.506 -2.567 -17.343 1.00 92.94 168 GLY A O 1
ATOM 1303 N N . SER A 1 169 ? -4.974 -0.685 -18.492 1.00 87.94 169 SER A N 1
ATOM 1304 C CA . SER A 1 169 ? -6.437 -0.842 -18.486 1.00 87.94 169 SER A CA 1
ATOM 1305 C C . SER A 1 169 ? -6.966 -1.350 -19.828 1.00 87.94 169 SER A C 1
ATOM 1307 O O . SER A 1 169 ? -7.669 -2.358 -19.860 1.00 87.94 169 SER A O 1
ATOM 1309 N N . ASP A 1 170 ? -6.593 -0.702 -20.938 1.00 84.06 170 ASP A N 1
ATOM 1310 C CA . ASP A 1 170 ? -7.119 -1.028 -22.278 1.00 84.06 170 ASP A CA 1
ATOM 1311 C C . ASP A 1 170 ? -6.543 -2.330 -22.849 1.00 84.06 170 ASP A C 1
ATOM 1313 O O . ASP A 1 170 ? -7.249 -3.144 -23.447 1.00 84.06 170 ASP A O 1
ATOM 1317 N N . GLN A 1 171 ? -5.236 -2.529 -22.669 1.00 86.62 171 GLN A N 1
ATOM 1318 C CA . GLN A 1 171 ? -4.519 -3.745 -23.049 1.00 86.62 171 GLN A CA 1
ATOM 1319 C C . GLN A 1 171 ? -3.717 -4.227 -21.842 1.00 86.62 171 GLN A C 1
ATOM 1321 O O . GLN A 1 171 ? -2.567 -3.825 -21.671 1.00 86.62 171 GLN A O 1
ATOM 1326 N N . PRO A 1 172 ? -4.319 -5.051 -20.966 1.00 92.69 172 PRO A N 1
ATOM 1327 C CA . PRO A 1 172 ? -3.645 -5.517 -19.767 1.00 92.69 172 PRO A CA 1
ATOM 1328 C C . PRO A 1 172 ? -2.404 -6.351 -20.103 1.00 92.69 172 PRO A C 1
ATOM 1330 O O . PRO A 1 172 ? -2.477 -7.354 -20.813 1.00 92.69 172 PRO A O 1
ATOM 1333 N N . HIS A 1 173 ? -1.261 -5.961 -19.551 1.00 95.81 173 HIS A N 1
ATOM 1334 C CA . HIS A 1 173 ? -0.003 -6.687 -19.658 1.00 95.81 173 HIS A CA 1
ATOM 1335 C C . HIS A 1 173 ? 0.218 -7.552 -18.423 1.00 95.81 173 HIS A C 1
ATOM 1337 O O . HIS A 1 173 ? 0.162 -7.068 -17.294 1.00 95.81 173 HIS A O 1
ATOM 1343 N N . HIS A 1 174 ? 0.499 -8.832 -18.651 1.00 96.31 174 HIS A N 1
ATOM 1344 C CA . HIS A 1 174 ? 0.742 -9.807 -17.597 1.00 96.31 174 HIS A CA 1
ATOM 1345 C C . HIS A 1 174 ? 2.142 -9.652 -16.992 1.00 96.31 174 HIS A C 1
ATOM 1347 O O . HIS A 1 174 ? 3.140 -9.601 -17.714 1.00 96.31 174 HIS A O 1
ATOM 1353 N N . LEU A 1 175 ? 2.211 -9.630 -15.664 1.00 96.88 175 LEU A N 1
ATOM 1354 C CA . LEU A 1 175 ? 3.436 -9.638 -14.874 1.00 96.88 175 LEU A CA 1
ATOM 1355 C C . LEU A 1 175 ? 3.354 -10.712 -13.791 1.00 96.88 175 LEU A C 1
ATOM 1357 O O . LEU A 1 175 ? 2.276 -11.093 -13.335 1.00 96.88 175 LEU A O 1
ATOM 1361 N N . GLU A 1 176 ? 4.520 -11.175 -13.356 1.00 96.19 176 GLU A N 1
ATOM 1362 C CA . GLU A 1 176 ? 4.643 -12.152 -12.282 1.00 96.19 176 GLU A CA 1
ATOM 1363 C C . GLU A 1 176 ? 5.536 -11.596 -11.184 1.00 96.19 176 GLU A C 1
ATOM 1365 O O . GLU A 1 176 ? 6.618 -11.066 -11.440 1.00 96.19 176 GLU A O 1
ATOM 1370 N N . HIS A 1 177 ? 5.071 -11.727 -9.950 1.00 95.81 177 HIS A N 1
ATOM 1371 C CA . HIS A 1 177 ? 5.898 -11.606 -8.767 1.00 95.81 177 HIS A CA 1
ATOM 1372 C C . HIS A 1 177 ? 6.315 -13.020 -8.362 1.00 95.81 177 HIS A C 1
ATOM 1374 O O . HIS A 1 177 ? 5.444 -13.862 -8.163 1.00 95.81 177 HIS A O 1
ATOM 1380 N N . ILE A 1 178 ? 7.615 -13.308 -8.261 1.00 94.75 178 ILE A N 1
ATOM 1381 C CA . ILE A 1 178 ? 8.105 -14.692 -8.124 1.00 94.75 178 ILE A CA 1
ATOM 1382 C C . ILE A 1 178 ? 9.041 -14.826 -6.935 1.00 94.75 178 ILE A C 1
ATOM 1384 O O . ILE A 1 178 ? 10.132 -14.262 -6.938 1.00 94.75 178 ILE A O 1
ATOM 1388 N N . ALA A 1 179 ? 8.654 -15.607 -5.929 1.00 93.31 179 ALA A N 1
ATOM 1389 C CA . ALA A 1 179 ? 9.417 -15.807 -4.693 1.00 93.31 179 ALA A CA 1
ATOM 1390 C C . ALA A 1 179 ? 9.956 -14.487 -4.102 1.00 93.31 179 ALA A C 1
ATOM 1392 O O . ALA A 1 179 ? 11.076 -14.415 -3.592 1.00 93.31 179 ALA A O 1
ATOM 1393 N N . GLY A 1 180 ? 9.180 -13.412 -4.229 1.00 92.19 180 GLY A N 1
ATOM 1394 C CA . GLY A 1 180 ? 9.580 -12.090 -3.783 1.00 92.19 180 GLY A CA 1
ATOM 1395 C C . GLY A 1 180 ? 9.095 -11.801 -2.377 1.00 92.19 180 GLY A C 1
ATOM 1396 O O . GLY A 1 180 ? 8.088 -12.341 -1.925 1.00 92.19 180 GLY A O 1
ATOM 1397 N N . GLN A 1 181 ? 9.852 -10.963 -1.675 1.00 92.56 181 GLN A N 1
ATOM 1398 C CA . GLN A 1 181 ? 9.501 -10.552 -0.324 1.00 92.56 181 GLN A CA 1
ATOM 1399 C C . GLN A 1 181 ? 8.253 -9.673 -0.346 1.00 92.56 181 GLN A C 1
ATOM 1401 O O . GLN A 1 181 ? 8.224 -8.661 -1.050 1.00 92.56 181 GLN A O 1
ATOM 1406 N N . VAL A 1 182 ? 7.277 -10.050 0.472 1.00 95.06 182 VAL A N 1
ATOM 1407 C CA . VAL A 1 182 ? 6.093 -9.254 0.784 1.00 95.06 182 VAL A CA 1
ATOM 1408 C C . VAL A 1 182 ? 6.003 -9.136 2.300 1.00 95.06 182 VAL A C 1
ATOM 1410 O O . VAL A 1 182 ? 6.116 -10.133 3.021 1.00 95.06 182 VAL A O 1
ATOM 1413 N N . GLU A 1 183 ? 5.834 -7.904 2.763 1.00 94.06 183 GLU A N 1
ATOM 1414 C CA . GLU A 1 183 ? 5.527 -7.579 4.152 1.00 94.06 183 GLU A CA 1
ATOM 1415 C C . GLU A 1 183 ? 4.007 -7.503 4.301 1.00 94.06 183 GLU A C 1
ATOM 1417 O O . GLU A 1 183 ? 3.307 -7.016 3.416 1.00 94.06 183 GLU A O 1
ATOM 1422 N N . ILE A 1 184 ? 3.503 -8.052 5.400 1.00 95.62 184 ILE A N 1
ATOM 1423 C CA . ILE A 1 184 ? 2.094 -8.065 5.764 1.00 95.62 184 ILE A CA 1
ATOM 1424 C C . ILE A 1 184 ? 2.001 -7.350 7.110 1.00 95.62 184 ILE A C 1
ATOM 1426 O O . ILE A 1 184 ? 2.287 -7.946 8.157 1.00 95.62 184 ILE A O 1
ATOM 1430 N N . ASP A 1 185 ? 1.618 -6.074 7.078 1.00 95.88 185 ASP A N 1
ATOM 1431 C CA . ASP A 1 185 ? 1.544 -5.252 8.288 1.00 95.88 185 ASP A CA 1
ATOM 1432 C C . ASP A 1 185 ? 0.471 -5.766 9.243 1.00 95.88 185 ASP A C 1
ATOM 1434 O O . ASP A 1 185 ? 0.714 -5.846 10.446 1.00 95.88 185 ASP A O 1
ATOM 1438 N N . SER A 1 186 ? -0.705 -6.147 8.728 1.00 96.00 186 SER A N 1
ATOM 1439 C CA . SER A 1 186 ? -1.708 -6.871 9.508 1.00 96.00 186 SER A CA 1
ATOM 1440 C C . SER A 1 186 ? -2.682 -7.688 8.661 1.00 96.00 186 SER A C 1
ATOM 1442 O O . SER A 1 186 ? -3.168 -7.235 7.624 1.00 96.00 186 SER A O 1
ATOM 1444 N N . VAL A 1 187 ? -3.028 -8.869 9.177 1.00 96.25 187 VAL A N 1
ATOM 1445 C CA . VAL A 1 187 ? -4.197 -9.665 8.794 1.00 96.25 187 VAL A CA 1
ATOM 1446 C C . VAL A 1 187 ? -5.000 -10.011 10.042 1.00 96.25 187 VAL A C 1
ATOM 1448 O O . VAL A 1 187 ? -4.436 -10.457 11.042 1.00 96.25 187 VAL A O 1
ATOM 1451 N N . CYS A 1 188 ? -6.319 -9.853 9.995 1.00 95.00 188 CYS A N 1
ATOM 1452 C CA . CYS A 1 188 ? -7.213 -10.315 11.056 1.00 95.00 188 CYS A CA 1
ATOM 1453 C C . CYS A 1 188 ? -8.584 -10.729 10.511 1.00 95.00 188 CYS A C 1
ATOM 1455 O O . CYS A 1 188 ? -8.940 -10.404 9.381 1.00 95.00 188 CYS A O 1
ATOM 1457 N N . ILE A 1 189 ? -9.382 -11.410 11.336 1.00 94.56 189 ILE A N 1
ATOM 1458 C CA . ILE A 1 189 ? -10.803 -11.652 11.051 1.00 94.56 189 ILE A CA 1
ATOM 1459 C C . ILE A 1 189 ? -11.635 -10.544 11.685 1.00 94.56 189 ILE A C 1
ATOM 1461 O O . ILE A 1 189 ? -11.482 -10.293 12.879 1.00 94.56 189 ILE A O 1
ATOM 1465 N N . GLY A 1 190 ? -12.522 -9.933 10.905 1.00 93.81 190 GLY A N 1
ATOM 1466 C CA . GLY A 1 190 ? -13.605 -9.074 11.385 1.00 93.81 190 GLY A CA 1
ATOM 1467 C C . GLY A 1 190 ? -14.965 -9.666 11.023 1.00 93.81 190 GLY A C 1
ATOM 1468 O O . GLY A 1 190 ? -15.066 -10.463 10.091 1.00 93.81 190 GLY A O 1
ATOM 1469 N N . VAL A 1 191 ? -16.009 -9.278 11.748 1.00 94.00 191 VAL A N 1
ATOM 1470 C CA . VAL A 1 191 ? -17.396 -9.640 11.428 1.00 94.00 191 VAL A CA 1
ATOM 1471 C C . VAL A 1 191 ? -18.117 -8.371 11.006 1.00 94.00 191 VAL A C 1
ATOM 1473 O O . VAL A 1 191 ? -17.993 -7.368 11.693 1.00 94.00 191 VAL A O 1
ATOM 1476 N N . ARG A 1 192 ? -18.840 -8.386 9.888 1.00 92.12 192 ARG A N 1
ATOM 1477 C CA . ARG A 1 192 ? -19.684 -7.273 9.434 1.00 92.12 192 ARG A CA 1
ATOM 1478 C C . ARG A 1 192 ? -21.029 -7.842 9.013 1.00 92.12 192 ARG A C 1
ATOM 1480 O O . ARG A 1 192 ? -21.073 -8.687 8.116 1.00 92.12 192 ARG A O 1
ATOM 1487 N N . ASN A 1 193 ? -22.111 -7.384 9.640 1.00 91.81 193 ASN A N 1
ATOM 1488 C CA . ASN A 1 193 ? -23.468 -7.881 9.392 1.00 91.81 193 ASN A CA 1
ATOM 1489 C C . ASN A 1 193 ? -23.570 -9.413 9.547 1.00 91.81 193 ASN A C 1
ATOM 1491 O O . ASN A 1 193 ? -24.140 -10.101 8.699 1.00 91.81 193 ASN A O 1
ATOM 1495 N N . GLY A 1 194 ? -22.949 -9.963 10.594 1.00 91.50 194 GLY A N 1
ATOM 1496 C CA . GLY A 1 194 ? -22.926 -11.397 10.886 1.00 91.50 194 GLY A CA 1
ATOM 1497 C C . GLY A 1 194 ? -22.060 -12.251 9.951 1.00 91.50 194 GLY A C 1
ATOM 1498 O O . GLY A 1 194 ? -22.041 -13.473 10.100 1.00 91.50 194 GLY A O 1
ATOM 1499 N N . ARG A 1 195 ? -21.336 -11.652 8.994 1.00 93.19 195 ARG A N 1
ATOM 1500 C CA . ARG A 1 195 ? -20.445 -12.362 8.062 1.00 93.19 195 ARG A CA 1
ATOM 1501 C C . ARG A 1 195 ? -18.979 -12.100 8.392 1.00 93.19 195 ARG A C 1
ATOM 1503 O O . ARG A 1 195 ? -18.594 -10.962 8.638 1.00 93.19 195 ARG A O 1
ATOM 1510 N N . ASN A 1 196 ? -18.157 -13.147 8.336 1.00 94.19 196 ASN A N 1
ATOM 1511 C CA . ASN A 1 196 ? -16.707 -13.036 8.491 1.00 94.19 196 ASN A CA 1
ATOM 1512 C C . ASN A 1 196 ? -16.055 -12.389 7.263 1.00 94.19 196 ASN A C 1
ATOM 1514 O O . ASN A 1 196 ? -16.398 -12.717 6.129 1.00 94.19 196 ASN A O 1
ATOM 1518 N N . TYR A 1 197 ? -15.064 -11.540 7.508 1.00 95.75 197 TYR A N 1
ATOM 1519 C CA . TYR A 1 197 ? -14.171 -10.945 6.520 1.00 95.75 197 TYR A CA 1
ATOM 1520 C C . TYR A 1 197 ? -12.728 -11.160 6.971 1.00 95.75 197 TYR A C 1
ATOM 1522 O O . TYR A 1 197 ? -12.418 -10.988 8.153 1.00 95.75 197 TYR A O 1
ATOM 1530 N N . VAL A 1 198 ? -11.833 -11.479 6.036 1.00 96.81 198 VAL A N 1
ATOM 1531 C CA . VAL A 1 198 ? -10.392 -11.334 6.278 1.00 96.81 198 VAL A CA 1
ATOM 1532 C C . VAL A 1 198 ? -10.001 -9.908 5.929 1.00 96.81 198 VAL A C 1
ATOM 1534 O O . VAL A 1 198 ? -10.138 -9.486 4.785 1.00 96.81 198 VAL A O 1
ATOM 1537 N N . ILE A 1 199 ? -9.512 -9.163 6.910 1.00 97.38 199 ILE A N 1
ATOM 1538 C CA . ILE A 1 199 ? -9.079 -7.779 6.745 1.00 97.38 199 ILE A CA 1
ATOM 1539 C C . ILE A 1 199 ? -7.563 -7.779 6.592 1.00 97.38 199 ILE A C 1
ATOM 1541 O O . ILE A 1 199 ? -6.862 -8.253 7.484 1.00 97.38 199 ILE A O 1
ATOM 1545 N N . VAL A 1 200 ? -7.070 -7.255 5.472 1.00 98.00 200 VAL A N 1
ATOM 1546 C CA . VAL A 1 200 ? -5.640 -7.110 5.170 1.00 98.00 200 VAL A CA 1
ATOM 1547 C C . VAL A 1 200 ? -5.316 -5.625 5.167 1.00 98.00 200 VAL A C 1
ATOM 1549 O O . VAL A 1 200 ? -5.895 -4.878 4.380 1.00 98.00 200 VAL A O 1
ATOM 1552 N N . THR A 1 201 ? -4.415 -5.196 6.045 1.00 98.12 201 THR A N 1
ATOM 1553 C CA . THR A 1 201 ? -4.079 -3.779 6.221 1.00 98.12 201 THR A CA 1
ATOM 1554 C C . THR A 1 201 ? -2.636 -3.511 5.813 1.00 98.12 201 THR A C 1
ATOM 1556 O O . THR A 1 201 ? -1.745 -4.213 6.279 1.00 98.12 201 THR A O 1
ATOM 1559 N N . GLU A 1 202 ? -2.418 -2.478 4.997 1.00 97.88 202 GLU A N 1
ATOM 1560 C CA . GLU A 1 202 ? -1.123 -1.801 4.822 1.00 97.88 202 GLU A CA 1
ATOM 1561 C C . GLU A 1 202 ? -1.165 -0.503 5.635 1.00 97.88 202 GLU A C 1
ATOM 1563 O O . GLU A 1 202 ? -2.086 0.308 5.474 1.00 97.88 202 GLU A O 1
ATOM 1568 N N . ALA A 1 203 ? -0.185 -0.292 6.509 1.00 96.62 203 ALA A N 1
ATOM 1569 C CA . ALA A 1 203 ? -0.134 0.840 7.418 1.00 96.62 203 ALA A CA 1
ATOM 1570 C C . ALA A 1 203 ? 1.094 1.715 7.155 1.00 96.62 203 ALA A C 1
ATOM 1572 O O . ALA A 1 203 ? 2.200 1.241 6.917 1.00 96.62 203 ALA A O 1
ATOM 1573 N N . LYS A 1 204 ? 0.921 3.034 7.250 1.00 96.06 204 LYS A N 1
ATOM 1574 C CA . LYS A 1 204 ? 2.029 3.990 7.185 1.00 96.06 204 LYS A CA 1
ATOM 1575 C C . LYS A 1 204 ? 1.886 5.083 8.227 1.00 96.06 204 LYS A C 1
ATOM 1577 O O . LYS A 1 204 ? 0.805 5.644 8.416 1.00 96.06 204 LYS A O 1
ATOM 1582 N N . ARG A 1 205 ? 2.998 5.460 8.857 1.00 95.44 205 ARG A N 1
ATOM 1583 C CA . ARG A 1 205 ? 3.081 6.628 9.741 1.00 95.44 205 ARG A CA 1
ATOM 1584 C C . ARG A 1 205 ? 3.735 7.795 9.014 1.00 95.44 205 ARG A C 1
ATOM 1586 O O . ARG A 1 205 ? 4.724 7.638 8.307 1.00 95.44 205 ARG A O 1
ATOM 1593 N N . GLY A 1 206 ? 3.215 8.996 9.225 1.00 94.56 206 GLY A N 1
ATOM 1594 C CA . GLY A 1 206 ? 3.818 10.228 8.719 1.00 94.56 206 GLY A CA 1
ATOM 1595 C C . GLY A 1 206 ? 2.769 11.245 8.292 1.00 94.56 206 GLY A C 1
ATOM 1596 O O . GLY A 1 206 ? 1.583 10.969 8.448 1.00 94.56 206 GLY A O 1
ATOM 1597 N N . PRO A 1 207 ? 3.189 12.410 7.767 1.00 94.56 207 PRO A N 1
ATOM 1598 C CA . PRO A 1 207 ? 2.268 13.363 7.152 1.00 94.56 207 PRO A CA 1
ATOM 1599 C C . PRO A 1 207 ? 1.532 12.729 5.963 1.00 94.56 207 PRO A C 1
ATOM 1601 O O . PRO A 1 207 ? 1.937 11.671 5.473 1.00 94.56 207 PRO A O 1
ATOM 1604 N N . PHE A 1 208 ? 0.480 13.403 5.495 1.00 96.00 208 PHE A N 1
ATOM 1605 C CA . PHE A 1 208 ? -0.198 13.028 4.255 1.00 96.00 208 PHE A CA 1
ATOM 1606 C C . PHE A 1 208 ? 0.797 13.001 3.092 1.00 96.00 208 PHE A C 1
ATOM 1608 O O . PHE A 1 208 ? 1.673 13.863 2.976 1.00 96.00 208 PHE A O 1
ATOM 1615 N N . ASP A 1 209 ? 0.682 11.963 2.275 1.00 95.81 209 ASP A N 1
ATOM 1616 C CA . ASP A 1 209 ? 1.515 11.705 1.107 1.00 95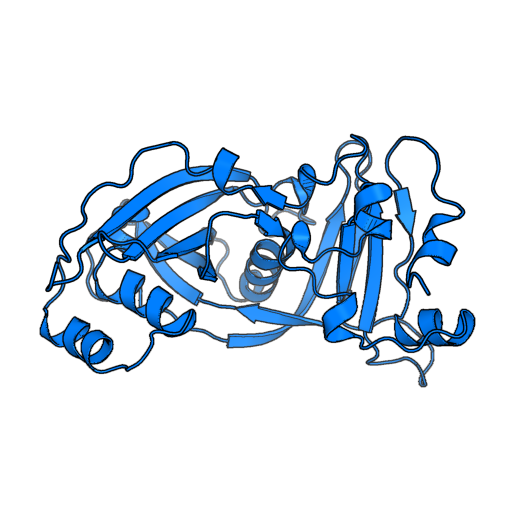.81 209 ASP A CA 1
ATOM 1617 C C . ASP A 1 209 ? 0.719 10.803 0.146 1.00 95.81 209 ASP A C 1
ATOM 1619 O O . ASP A 1 209 ? -0.384 11.127 -0.292 1.00 95.81 209 ASP A O 1
ATOM 1623 N N . SER A 1 210 ? 1.277 9.648 -0.176 1.00 97.06 210 SER A N 1
ATOM 1624 C CA . SER A 1 210 ? 0.749 8.651 -1.078 1.00 97.06 210 SER A CA 1
ATOM 1625 C C . SER A 1 210 ? 1.163 7.276 -0.571 1.00 97.06 210 SER A C 1
ATOM 1627 O O . SER A 1 210 ? 2.063 7.169 0.260 1.00 97.06 210 SER A O 1
ATOM 1629 N N . ILE A 1 211 ? 0.569 6.207 -1.078 1.00 97.75 211 ILE A N 1
ATOM 1630 C CA . ILE A 1 211 ? 1.107 4.851 -0.939 1.00 97.75 211 ILE A CA 1
ATOM 1631 C C . ILE A 1 211 ? 1.000 4.138 -2.280 1.00 97.75 211 ILE A C 1
ATOM 1633 O O . ILE A 1 211 ? -0.018 4.225 -2.969 1.00 97.75 211 ILE A O 1
ATOM 1637 N N . ALA A 1 212 ? 2.067 3.462 -2.691 1.00 98.00 212 ALA A N 1
ATOM 1638 C CA . ALA A 1 212 ? 2.062 2.679 -3.910 1.00 98.00 212 ALA A CA 1
ATOM 1639 C C . ALA A 1 212 ? 1.065 1.522 -3.766 1.00 98.00 212 ALA A C 1
ATOM 1641 O O . ALA A 1 212 ? 1.163 0.714 -2.843 1.00 98.00 212 ALA A O 1
ATOM 1642 N N . LYS A 1 213 ? 0.122 1.406 -4.706 1.00 98.38 213 LYS A N 1
ATOM 1643 C CA . LYS A 1 213 ? -0.955 0.403 -4.669 1.00 98.38 213 LYS A CA 1
ATOM 1644 C C . LYS A 1 213 ? -0.429 -1.024 -4.530 1.00 98.38 213 LYS A C 1
ATOM 1646 O O . LYS A 1 213 ? -1.070 -1.845 -3.884 1.00 98.38 213 LYS A O 1
ATOM 1651 N N . HIS A 1 214 ? 0.750 -1.313 -5.091 1.00 97.69 214 HIS A N 1
ATOM 1652 C CA . HIS A 1 214 ? 1.337 -2.652 -5.043 1.00 97.69 214 HIS A CA 1
ATOM 1653 C C . HIS A 1 214 ? 1.682 -3.104 -3.619 1.00 97.69 214 HIS A C 1
ATOM 1655 O O . HIS A 1 214 ? 1.709 -4.303 -3.380 1.00 97.69 214 HIS A O 1
ATOM 1661 N N . LYS A 1 215 ? 1.900 -2.184 -2.670 1.00 96.81 215 LYS A N 1
ATOM 1662 C CA . LYS A 1 215 ? 2.147 -2.523 -1.262 1.00 96.81 215 LYS A CA 1
ATOM 1663 C C . LYS A 1 215 ? 0.941 -3.251 -0.662 1.00 96.81 215 LYS A C 1
ATOM 1665 O O . LYS A 1 215 ? 1.060 -4.392 -0.228 1.00 96.81 215 LYS A O 1
ATOM 1670 N N . LEU A 1 216 ? -0.242 -2.653 -0.807 1.00 98.06 216 LEU A N 1
ATOM 1671 C CA . LEU A 1 216 ? -1.508 -3.262 -0.398 1.00 98.06 216 LEU A CA 1
ATOM 1672 C C . LEU A 1 216 ? -1.876 -4.476 -1.269 1.00 98.06 216 LEU A C 1
ATOM 1674 O O . LEU A 1 216 ? -2.293 -5.510 -0.750 1.00 98.06 216 LEU A O 1
ATOM 1678 N N . ALA A 1 217 ? -1.696 -4.372 -2.591 1.00 98.19 217 ALA A N 1
ATOM 1679 C CA . ALA A 1 217 ? -2.045 -5.438 -3.532 1.00 98.19 217 ALA A CA 1
ATOM 1680 C C . ALA A 1 217 ? -1.282 -6.734 -3.250 1.00 98.19 217 ALA A C 1
ATOM 1682 O O . ALA A 1 217 ? -1.873 -7.808 -3.166 1.00 98.19 217 ALA A O 1
ATOM 1683 N N . TYR A 1 218 ? 0.038 -6.627 -3.084 1.00 97.94 218 TYR A N 1
ATOM 1684 C CA . TYR A 1 218 ? 0.902 -7.779 -2.877 1.00 97.94 218 TYR A CA 1
ATOM 1685 C C . TYR A 1 218 ? 0.579 -8.467 -1.554 1.00 97.94 218 TYR A C 1
ATOM 1687 O O . TYR A 1 218 ? 0.560 -9.693 -1.523 1.00 97.94 218 TYR A O 1
ATOM 1695 N N . ALA A 1 219 ? 0.267 -7.712 -0.494 1.00 97.44 219 ALA A N 1
ATOM 1696 C CA . ALA A 1 219 ? -0.169 -8.285 0.775 1.00 97.44 219 ALA A CA 1
ATOM 1697 C C . ALA A 1 219 ? -1.460 -9.105 0.610 1.00 97.44 219 ALA A C 1
ATOM 1699 O O . ALA A 1 219 ? -1.514 -10.253 1.050 1.00 97.44 219 ALA A O 1
ATOM 1700 N N . VAL A 1 220 ? -2.468 -8.570 -0.091 1.00 98.19 220 VAL A N 1
ATOM 1701 C CA . VAL A 1 220 ? -3.724 -9.287 -0.384 1.00 98.19 220 VAL A CA 1
ATOM 1702 C C . VAL A 1 220 ? -3.466 -10.548 -1.210 1.00 98.19 220 VAL A C 1
ATOM 1704 O O . VAL A 1 220 ? -3.911 -11.638 -0.844 1.00 98.19 220 VAL A O 1
ATOM 1707 N N . TRP A 1 221 ? -2.713 -10.435 -2.305 1.00 98.00 221 TRP A N 1
ATOM 1708 C CA . TRP A 1 221 ? -2.445 -11.565 -3.194 1.00 98.00 221 TRP A CA 1
ATOM 1709 C C . TRP A 1 221 ? -1.523 -12.623 -2.577 1.00 98.00 221 TRP A C 1
ATOM 1711 O O . TRP A 1 221 ? -1.615 -13.791 -2.949 1.00 98.00 221 TRP A O 1
ATOM 1721 N N . ALA A 1 222 ? -0.673 -12.249 -1.618 1.00 96.62 222 ALA A N 1
ATOM 1722 C CA . ALA A 1 222 ? 0.168 -13.172 -0.860 1.00 96.62 222 ALA A CA 1
ATOM 1723 C C . ALA A 1 222 ? -0.648 -14.078 0.073 1.00 96.62 222 ALA A C 1
ATOM 1725 O O . ALA A 1 222 ? -0.328 -15.257 0.218 1.00 96.62 222 ALA A O 1
ATOM 1726 N N . VAL A 1 223 ? -1.703 -13.546 0.701 1.00 95.69 223 VAL A N 1
ATOM 1727 C CA . VAL A 1 223 ? -2.485 -14.294 1.699 1.00 95.69 223 VAL A CA 1
ATOM 1728 C C . VAL A 1 223 ? -3.697 -15.013 1.119 1.00 95.69 223 VAL A C 1
ATOM 1730 O O . VAL A 1 223 ? -4.156 -15.980 1.725 1.00 95.69 223 VAL A O 1
ATOM 1733 N N . ARG A 1 224 ? -4.198 -14.585 -0.050 1.00 95.00 224 ARG A N 1
ATOM 1734 C CA . ARG A 1 224 ? -5.461 -15.075 -0.638 1.00 95.00 224 ARG A CA 1
ATOM 1735 C C . ARG A 1 224 ? -5.573 -16.596 -0.728 1.00 95.00 224 ARG A C 1
ATOM 1737 O O . ARG A 1 224 ? -6.653 -17.127 -0.523 1.00 95.00 224 ARG A O 1
ATOM 1744 N N . THR A 1 225 ? -4.478 -17.302 -1.015 1.00 91.12 225 THR A N 1
ATOM 1745 C CA . THR A 1 225 ? -4.492 -18.761 -1.223 1.00 91.12 225 THR A CA 1
ATOM 1746 C C . THR A 1 225 ? -4.747 -19.542 0.062 1.00 91.12 225 THR A C 1
ATOM 1748 O O . THR A 1 225 ? -5.083 -20.719 0.003 1.00 91.12 225 THR A O 1
ATOM 1751 N N . ASN A 1 226 ? -4.599 -18.892 1.218 1.00 93.25 226 ASN A N 1
ATOM 1752 C CA . ASN A 1 226 ? -4.876 -19.471 2.529 1.00 93.25 226 ASN A CA 1
ATOM 1753 C C . ASN A 1 226 ? -6.273 -19.094 3.052 1.00 93.25 226 ASN A C 1
ATOM 1755 O O . ASN A 1 226 ? -6.617 -19.455 4.177 1.00 93.25 226 ASN A O 1
ATOM 1759 N N . ILE A 1 227 ? -7.061 -18.342 2.276 1.00 94.88 227 ILE A N 1
ATOM 1760 C CA . ILE A 1 227 ? -8.370 -17.824 2.677 1.00 94.88 227 ILE A CA 1
ATOM 1761 C C . ILE A 1 227 ? -9.459 -18.614 1.940 1.00 94.88 227 ILE A C 1
ATOM 1763 O O . ILE A 1 227 ? -9.427 -18.660 0.711 1.00 94.88 227 ILE A O 1
ATOM 1767 N N . PRO A 1 228 ? -10.433 -19.213 2.652 1.00 94.56 228 PRO A N 1
ATOM 1768 C CA . PRO A 1 228 ? -11.574 -19.878 2.024 1.00 94.56 228 PRO A CA 1
ATOM 1769 C C . PRO A 1 228 ? -12.335 -18.969 1.046 1.00 94.56 228 PRO A C 1
ATOM 1771 O O . PRO A 1 228 ? -12.533 -17.782 1.313 1.00 94.56 228 PRO A O 1
ATOM 1774 N N . ASP A 1 229 ? -12.795 -19.530 -0.076 1.00 92.81 229 ASP A N 1
ATOM 1775 C CA . ASP A 1 229 ? -13.456 -18.783 -1.160 1.00 92.81 229 ASP A CA 1
ATOM 1776 C C . ASP A 1 229 ? -14.748 -18.071 -0.725 1.00 92.81 229 ASP A C 1
ATOM 1778 O O . ASP A 1 229 ? -15.116 -17.037 -1.282 1.00 92.81 229 ASP A O 1
ATOM 1782 N N . ASP A 1 230 ? -15.431 -18.586 0.297 1.00 94.19 230 ASP A N 1
ATOM 1783 C CA . ASP A 1 230 ? -16.658 -18.013 0.849 1.00 94.19 230 ASP A CA 1
ATOM 1784 C C . ASP A 1 230 ? -16.408 -16.832 1.806 1.00 94.19 230 ASP A C 1
ATOM 1786 O O . ASP A 1 230 ? -17.338 -16.060 2.093 1.00 94.19 230 ASP A O 1
ATOM 1790 N N . ILE A 1 231 ? -15.158 -16.637 2.250 1.00 96.19 231 ILE A N 1
ATOM 1791 C CA . ILE A 1 231 ? -14.755 -15.525 3.112 1.00 96.19 231 ILE A CA 1
ATOM 1792 C C . ILE A 1 231 ? -14.221 -14.362 2.252 1.00 96.19 231 ILE A C 1
ATOM 1794 O O . ILE A 1 231 ? -13.159 -14.468 1.627 1.00 96.19 231 ILE A O 1
ATOM 1798 N N . PRO A 1 232 ? -14.931 -13.222 2.190 1.00 96.00 232 PRO A N 1
ATOM 1799 C CA . PRO A 1 232 ? -14.476 -12.042 1.464 1.00 96.00 232 PRO A CA 1
ATOM 1800 C C . PRO A 1 232 ? -13.218 -11.434 2.097 1.00 96.00 232 PRO A C 1
ATOM 1802 O O . PRO A 1 232 ? -13.031 -11.471 3.317 1.00 96.00 232 PRO A O 1
ATOM 1805 N N . ILE A 1 233 ? -12.375 -10.841 1.251 1.00 97.19 233 ILE A N 1
ATOM 1806 C CA . ILE A 1 233 ? -11.192 -10.089 1.675 1.00 97.19 233 ILE A CA 1
ATOM 1807 C C . ILE A 1 233 ? -11.522 -8.601 1.645 1.00 97.19 233 ILE A C 1
ATOM 1809 O O . ILE A 1 233 ? -12.106 -8.103 0.684 1.00 97.19 233 ILE A O 1
ATOM 1813 N N . LEU A 1 234 ? -11.129 -7.893 2.696 1.00 96.94 234 LEU A N 1
ATOM 1814 C CA . LEU A 1 234 ? -11.270 -6.455 2.820 1.00 96.94 234 LEU A CA 1
ATOM 1815 C C . LEU A 1 234 ? -9.882 -5.821 2.884 1.00 96.94 234 LEU A C 1
ATOM 1817 O O . LEU A 1 234 ? -9.153 -5.997 3.860 1.00 96.94 234 LEU A O 1
ATOM 1821 N N . ALA A 1 235 ? -9.509 -5.107 1.824 1.00 98.44 235 ALA A N 1
ATOM 1822 C CA . ALA A 1 235 ? -8.230 -4.416 1.745 1.00 98.44 235 ALA A CA 1
ATOM 1823 C C . ALA A 1 235 ? -8.332 -3.041 2.410 1.00 98.44 235 ALA A C 1
ATOM 1825 O O . ALA A 1 235 ? -9.217 -2.247 2.082 1.00 98.44 235 ALA A O 1
ATOM 1826 N N . VAL A 1 236 ? -7.420 -2.760 3.335 1.00 98.50 236 VAL A N 1
ATOM 1827 C CA . VAL A 1 236 ? -7.411 -1.530 4.124 1.00 98.50 236 VAL A CA 1
ATOM 1828 C C . VAL A 1 236 ? -6.082 -0.821 3.976 1.00 98.50 236 VAL A C 1
ATOM 1830 O O . VAL A 1 236 ? -5.017 -1.402 4.163 1.00 98.50 236 VAL A O 1
ATOM 1833 N N . TYR A 1 237 ? -6.154 0.471 3.695 1.00 98.56 237 TYR A N 1
ATOM 1834 C CA . TYR A 1 237 ? -5.027 1.369 3.844 1.00 98.56 237 TYR A CA 1
ATOM 1835 C C . TYR A 1 237 ? -5.201 2.211 5.112 1.00 98.56 237 TYR A C 1
ATOM 1837 O O . TYR A 1 237 ? -6.239 2.848 5.296 1.00 98.56 237 TYR A O 1
ATOM 1845 N N . LEU A 1 238 ? -4.188 2.218 5.980 1.00 98.50 238 LEU A N 1
ATOM 1846 C CA . LEU A 1 238 ? -4.136 3.031 7.192 1.00 98.50 238 LEU A CA 1
ATOM 1847 C C . LEU A 1 238 ? -2.989 4.050 7.117 1.00 98.50 238 LEU A C 1
ATOM 1849 O O . LEU A 1 238 ? -1.816 3.682 7.084 1.00 98.50 238 LEU A O 1
ATOM 1853 N N . ARG A 1 239 ? -3.312 5.342 7.202 1.00 98.12 239 ARG A N 1
ATOM 1854 C CA . ARG A 1 239 ? -2.350 6.429 7.430 1.00 98.12 239 ARG A CA 1
ATOM 1855 C C . ARG A 1 239 ? -2.503 6.969 8.845 1.00 98.12 239 ARG A C 1
ATOM 1857 O O . ARG A 1 239 ? -3.565 7.481 9.196 1.00 98.12 239 ARG A O 1
ATOM 1864 N N . VAL A 1 240 ? -1.432 6.930 9.636 1.00 97.75 240 VAL A N 1
ATOM 1865 C CA . VAL A 1 240 ? -1.403 7.539 10.974 1.00 97.75 240 VAL A CA 1
ATOM 1866 C C . VAL A 1 240 ? -0.588 8.829 10.968 1.00 97.75 240 VAL A C 1
ATOM 1868 O O . VAL A 1 240 ? 0.622 8.812 10.714 1.00 97.75 240 VAL A O 1
ATOM 1871 N N . THR A 1 241 ? -1.250 9.939 11.286 1.00 96.12 241 THR A N 1
ATOM 1872 C CA . THR A 1 241 ? -0.663 11.276 11.420 1.00 96.12 241 THR A CA 1
ATOM 1873 C C . THR A 1 241 ? -0.555 11.672 12.890 1.00 96.12 241 THR A C 1
ATOM 1875 O O . THR A 1 241 ? -1.465 11.466 13.691 1.00 96.12 241 THR A O 1
ATOM 1878 N N . ASP A 1 242 ? 0.589 12.251 13.247 1.00 93.31 242 ASP A N 1
ATOM 1879 C CA . ASP A 1 242 ? 0.829 12.829 14.568 1.00 93.31 242 ASP A CA 1
ATOM 1880 C C . ASP A 1 242 ? 0.481 14.319 14.512 1.00 93.31 242 ASP A C 1
ATOM 1882 O O . ASP A 1 242 ? 0.989 15.042 13.649 1.00 93.31 242 ASP A O 1
ATOM 1886 N N . THR A 1 243 ? -0.418 14.768 15.383 1.00 91.75 243 THR A N 1
ATOM 1887 C CA . THR A 1 243 ? -0.894 16.154 15.415 1.00 91.75 243 THR A CA 1
ATOM 1888 C C . THR A 1 243 ? -0.798 16.714 16.826 1.00 91.75 243 THR A C 1
ATOM 1890 O O . THR A 1 243 ? -0.748 15.982 17.813 1.00 91.75 243 THR A O 1
ATOM 1893 N N . ASN A 1 244 ? -0.872 18.037 16.951 1.00 90.69 244 ASN A N 1
ATOM 1894 C CA . ASN A 1 244 ? -0.976 18.690 18.257 1.00 90.69 244 ASN A CA 1
ATOM 1895 C C . ASN A 1 244 ? -2.236 18.285 19.051 1.00 90.69 244 ASN A C 1
ATOM 1897 O O . ASN A 1 244 ? -2.275 18.489 20.259 1.00 90.69 244 ASN A O 1
ATOM 1901 N N . GLN A 1 245 ? -3.257 17.716 18.401 1.00 89.31 245 GLN A N 1
ATOM 1902 C CA . GLN A 1 245 ? -4.502 17.273 19.038 1.00 89.31 245 GLN A CA 1
ATOM 1903 C C . GLN A 1 245 ? -4.508 15.774 19.387 1.00 89.31 245 GLN A C 1
ATOM 1905 O O . GLN A 1 245 ? -5.479 15.288 19.972 1.00 89.31 245 GLN A O 1
ATOM 1910 N N . GLY A 1 246 ? -3.444 15.041 19.050 1.00 92.50 246 GLY A N 1
ATOM 1911 C CA . GLY A 1 246 ? -3.321 13.599 19.253 1.00 92.50 246 GLY A CA 1
ATOM 1912 C C . GLY A 1 246 ? -3.033 12.841 17.959 1.00 92.50 246 GLY A C 1
ATOM 1913 O O . GLY A 1 246 ? -2.577 13.413 16.966 1.00 92.50 246 GLY A O 1
ATOM 1914 N N . LEU A 1 247 ? -3.316 11.540 17.981 1.00 95.56 247 LEU A N 1
ATOM 1915 C CA . LEU A 1 247 ? -3.100 10.637 16.854 1.00 95.56 247 LEU A CA 1
ATOM 1916 C C . LEU A 1 247 ? -4.342 10.599 15.968 1.00 95.56 247 LEU A C 1
ATOM 1918 O O . LEU A 1 247 ? -5.434 10.269 16.433 1.00 95.56 247 LEU A O 1
ATOM 1922 N N . GLU A 1 248 ? -4.164 10.904 14.690 1.00 97.44 248 GLU A N 1
ATOM 1923 C CA . GLU A 1 248 ? -5.191 10.771 13.662 1.00 97.44 248 GLU A CA 1
ATOM 1924 C C . GLU A 1 248 ? -4.963 9.491 12.861 1.00 97.44 248 GLU A C 1
ATOM 1926 O O . GLU A 1 248 ? -3.908 9.288 12.263 1.00 97.44 248 GLU A O 1
ATOM 1931 N N . PHE A 1 249 ? -5.974 8.632 12.843 1.00 98.25 249 PHE A N 1
ATOM 1932 C CA . PHE A 1 249 ? -6.030 7.401 12.074 1.00 98.25 249 PHE A CA 1
ATOM 1933 C C . PHE A 1 249 ? -6.933 7.650 10.871 1.00 98.25 249 PHE A C 1
ATOM 1935 O O . PHE A 1 249 ? -8.127 7.911 11.021 1.00 98.25 249 PHE A O 1
ATOM 1942 N N . ASN A 1 250 ? -6.354 7.595 9.679 1.00 98.56 250 ASN A N 1
ATOM 1943 C CA . ASN A 1 250 ? -7.041 7.816 8.416 1.00 98.56 250 ASN A CA 1
ATOM 1944 C C . ASN A 1 250 ? -7.118 6.462 7.710 1.00 98.56 250 ASN A C 1
ATOM 1946 O O . ASN A 1 250 ? -6.095 5.902 7.316 1.00 98.56 250 ASN A O 1
ATOM 1950 N N . ILE A 1 251 ? -8.321 5.902 7.641 1.00 98.62 251 ILE A N 1
ATOM 1951 C CA . ILE A 1 251 ? -8.579 4.523 7.225 1.00 98.62 251 ILE A CA 1
ATOM 1952 C C . ILE A 1 251 ? -9.344 4.564 5.918 1.00 98.62 251 ILE A C 1
ATOM 1954 O O . ILE A 1 251 ? -10.387 5.209 5.852 1.00 98.62 251 ILE A O 1
ATOM 1958 N N . ALA A 1 252 ? -8.847 3.879 4.896 1.00 98.69 252 ALA A N 1
ATOM 1959 C CA . ALA A 1 252 ? -9.532 3.704 3.626 1.00 98.69 252 ALA A CA 1
ATOM 1960 C C . ALA A 1 252 ? -9.788 2.219 3.370 1.00 98.69 252 ALA A C 1
ATOM 1962 O O . ALA A 1 252 ? -8.856 1.419 3.287 1.00 98.69 252 ALA A O 1
ATOM 1963 N N . GLU A 1 253 ? -11.057 1.863 3.205 1.00 98.38 253 GLU A N 1
ATOM 1964 C CA . GLU A 1 253 ? -11.462 0.585 2.632 1.00 98.38 253 GLU A CA 1
ATOM 1965 C C . GLU A 1 253 ? -11.312 0.679 1.114 1.00 98.38 253 GLU A C 1
ATOM 1967 O O . GLU A 1 253 ? -11.809 1.618 0.483 1.00 98.38 253 GLU A O 1
ATOM 1972 N N . CYS A 1 254 ? -10.600 -0.279 0.531 1.00 98.56 254 CYS A N 1
ATOM 1973 C CA . CYS A 1 254 ? -10.278 -0.297 -0.885 1.00 98.56 254 CYS A CA 1
ATOM 1974 C C . CYS A 1 254 ? -10.973 -1.473 -1.571 1.00 98.56 254 CYS A C 1
ATOM 1976 O O . CYS A 1 254 ? -10.854 -2.618 -1.135 1.00 98.56 254 CYS A O 1
ATOM 1978 N N . ALA A 1 255 ? -11.650 -1.201 -2.688 1.00 97.69 255 ALA A N 1
ATOM 1979 C CA . ALA A 1 255 ? -11.996 -2.258 -3.625 1.00 97.69 255 ALA A CA 1
ATOM 1980 C C . ALA A 1 255 ? -10.711 -2.784 -4.265 1.00 97.69 255 ALA A C 1
ATOM 1982 O O . ALA A 1 255 ? -9.834 -2.001 -4.633 1.00 97.69 255 ALA A O 1
ATOM 1983 N N . ILE A 1 256 ? -10.623 -4.102 -4.403 1.00 96.56 256 ILE A N 1
ATOM 1984 C CA . ILE A 1 256 ? -9.503 -4.797 -5.025 1.00 96.56 256 ILE A CA 1
ATOM 1985 C C . ILE A 1 256 ? -10.017 -6.058 -5.716 1.00 96.56 256 ILE A C 1
ATOM 1987 O O . ILE A 1 256 ? -10.895 -6.743 -5.192 1.00 96.56 256 ILE A O 1
ATOM 1991 N N . ASP A 1 257 ? -9.457 -6.372 -6.881 1.00 95.38 257 ASP A N 1
ATOM 1992 C CA . ASP A 1 257 ? -9.519 -7.727 -7.418 1.00 95.38 257 ASP A CA 1
ATOM 1993 C C . ASP A 1 257 ? -8.506 -8.602 -6.665 1.00 95.38 257 ASP A C 1
ATOM 1995 O O . ASP A 1 257 ? -7.288 -8.457 -6.822 1.00 95.38 257 ASP A O 1
ATOM 1999 N N . ASP A 1 258 ? -8.996 -9.483 -5.793 1.00 95.31 258 ASP A N 1
ATOM 2000 C CA . ASP A 1 258 ? -8.139 -10.399 -5.039 1.00 95.31 258 ASP A CA 1
ATOM 2001 C C . ASP A 1 258 ? -7.600 -11.554 -5.899 1.00 95.31 258 ASP A C 1
ATOM 2003 O O . ASP A 1 258 ? -6.685 -12.258 -5.473 1.00 95.31 258 ASP A O 1
ATOM 2007 N N . GLY A 1 259 ? -8.088 -11.713 -7.133 1.00 94.19 259 GLY A N 1
ATOM 2008 C CA . GLY A 1 259 ? -7.637 -12.705 -8.101 1.00 94.19 259 GLY A CA 1
ATOM 2009 C C . GLY A 1 259 ? -8.137 -14.129 -7.860 1.00 94.19 259 GLY A C 1
ATOM 2010 O O . GLY A 1 259 ? -7.588 -15.067 -8.435 1.00 94.19 259 GLY A O 1
ATOM 2011 N N . ARG A 1 260 ? -9.178 -14.333 -7.040 1.00 93.62 260 ARG A N 1
ATOM 2012 C CA . ARG A 1 260 ? -9.871 -15.636 -6.968 1.00 93.62 260 ARG A CA 1
ATOM 2013 C C . ARG A 1 260 ? -10.727 -15.925 -8.205 1.00 93.62 260 ARG A C 1
ATOM 2015 O O . ARG A 1 260 ? -10.987 -17.082 -8.512 1.00 93.62 260 ARG A O 1
ATOM 2022 N N . SER A 1 261 ? -11.122 -14.886 -8.946 1.00 91.88 261 SER A N 1
ATOM 2023 C CA . SER A 1 261 ? -11.896 -15.004 -10.197 1.00 91.88 261 SER A CA 1
ATOM 2024 C C . SER A 1 261 ? -11.044 -14.917 -11.475 1.00 91.88 261 SER A C 1
ATOM 2026 O O . SER A 1 261 ? -11.592 -14.985 -12.574 1.00 91.88 261 SER A O 1
ATOM 2028 N N . GLY A 1 262 ? -9.721 -14.748 -11.367 1.00 94.00 262 GLY A N 1
ATOM 2029 C CA . GLY A 1 262 ? -8.832 -14.555 -12.516 1.00 94.00 262 GLY A CA 1
ATOM 2030 C C . GLY A 1 262 ? -7.504 -13.888 -12.153 1.00 94.00 262 GLY A C 1
ATOM 2031 O O . GLY A 1 262 ? -7.146 -13.781 -10.984 1.00 94.00 262 GLY A O 1
ATOM 2032 N N . VAL A 1 263 ? -6.750 -13.437 -13.159 1.00 96.38 263 VAL A N 1
ATOM 2033 C CA . VAL A 1 263 ? -5.513 -12.674 -12.922 1.00 96.38 263 VAL A CA 1
ATOM 2034 C C . VAL A 1 263 ? -5.885 -11.246 -12.502 1.00 96.38 263 VAL A C 1
ATOM 2036 O O . VAL A 1 263 ? -6.489 -10.538 -13.308 1.00 96.38 263 VAL A O 1
ATOM 2039 N N . PRO A 1 264 ? -5.526 -10.802 -11.284 1.00 97.25 264 PRO A N 1
ATOM 2040 C CA . PRO A 1 264 ? -5.957 -9.510 -10.773 1.00 97.25 264 PRO A CA 1
ATOM 2041 C C . PRO A 1 264 ? -5.227 -8.345 -11.439 1.00 97.25 264 PRO A C 1
ATOM 2043 O O . PRO A 1 264 ? -4.057 -8.458 -11.803 1.00 97.25 264 PRO A O 1
ATOM 2046 N N . SER A 1 265 ? -5.887 -7.191 -11.528 1.00 97.00 265 SER A N 1
ATOM 2047 C CA . SER A 1 265 ? -5.277 -5.951 -12.027 1.00 97.00 265 SER A CA 1
ATOM 2048 C C . SER A 1 265 ? -4.810 -5.046 -10.890 1.00 97.00 265 SER A C 1
ATOM 2050 O O . SER A 1 265 ? -5.587 -4.720 -9.988 1.00 97.00 265 SER A O 1
ATOM 2052 N N . LEU A 1 266 ? -3.573 -4.547 -10.975 1.00 97.62 266 LEU A N 1
ATOM 2053 C CA . LEU A 1 266 ? -3.041 -3.554 -10.035 1.00 97.62 266 LEU A CA 1
ATOM 2054 C C . LEU A 1 266 ? -3.835 -2.234 -10.069 1.00 97.62 266 LEU A C 1
ATOM 2056 O O . LEU A 1 266 ? -3.976 -1.560 -9.047 1.00 97.62 266 LEU A O 1
ATOM 2060 N N . HIS A 1 267 ? -4.376 -1.867 -11.233 1.00 95.62 267 HIS A N 1
ATOM 2061 C CA . HIS A 1 267 ? -5.111 -0.612 -11.418 1.00 95.62 267 HIS A CA 1
ATOM 2062 C C . HIS A 1 267 ? -6.557 -0.676 -10.917 1.00 95.62 267 HIS A C 1
ATOM 2064 O O . HIS A 1 267 ? -7.166 0.372 -10.710 1.00 95.62 267 HIS A O 1
ATOM 2070 N N . SER A 1 268 ? -7.081 -1.878 -10.639 1.00 94.31 268 SER A N 1
ATOM 2071 C CA . SER A 1 268 ? -8.423 -2.061 -10.062 1.00 94.31 268 SER A CA 1
ATOM 2072 C C . SER A 1 268 ? -8.559 -1.493 -8.644 1.00 94.31 268 SER A C 1
ATOM 2074 O O . SER A 1 268 ? -9.674 -1.231 -8.189 1.00 94.31 268 SER A O 1
ATOM 2076 N N . ILE A 1 269 ? -7.431 -1.281 -7.955 1.00 97.00 269 ILE A N 1
ATOM 2077 C CA . ILE A 1 269 ? -7.408 -0.837 -6.565 1.00 97.00 269 ILE A CA 1
ATOM 2078 C C . ILE A 1 269 ? -7.854 0.614 -6.476 1.00 97.00 269 ILE A C 1
ATOM 2080 O O . ILE A 1 269 ? -7.211 1.512 -7.036 1.00 97.00 269 ILE A O 1
ATOM 2084 N N . LYS A 1 270 ? -8.932 0.839 -5.727 1.00 97.19 270 LYS A N 1
ATOM 2085 C CA . LYS A 1 270 ? -9.488 2.170 -5.484 1.00 97.19 270 LYS A CA 1
ATOM 2086 C C . LYS A 1 270 ? -10.126 2.271 -4.099 1.00 97.19 270 LYS A C 1
ATOM 2088 O O . LYS A 1 270 ? -10.749 1.304 -3.656 1.00 97.19 270 LYS A O 1
ATOM 2093 N N . PRO A 1 271 ? -10.020 3.429 -3.431 1.00 97.88 271 PRO A N 1
ATOM 2094 C CA . PRO A 1 271 ? -10.772 3.691 -2.210 1.00 97.88 271 PRO A CA 1
ATOM 2095 C C . PRO A 1 271 ? -12.275 3.648 -2.524 1.00 97.88 271 PRO A C 1
ATOM 2097 O O . PRO A 1 271 ? -12.718 4.179 -3.543 1.00 97.88 271 PRO A O 1
ATOM 2100 N N . ILE A 1 272 ? -13.058 3.006 -1.663 1.00 98.06 272 ILE A N 1
ATOM 2101 C CA . ILE A 1 272 ? -14.528 2.973 -1.767 1.00 98.06 272 ILE A CA 1
ATOM 2102 C C . ILE A 1 272 ? -15.216 3.601 -0.561 1.00 98.06 272 ILE A C 1
ATOM 2104 O O . ILE A 1 272 ? -16.365 4.024 -0.656 1.00 98.06 272 ILE A O 1
ATOM 2108 N N . ARG A 1 273 ? -14.510 3.678 0.567 1.00 97.44 273 ARG A N 1
ATOM 2109 C CA . ARG A 1 273 ? -14.962 4.337 1.787 1.00 97.44 273 ARG A CA 1
ATOM 2110 C C . ARG A 1 273 ? -13.750 4.760 2.598 1.00 97.44 273 ARG A C 1
ATOM 2112 O O . ARG A 1 273 ? -12.736 4.064 2.581 1.00 97.44 273 ARG A O 1
ATOM 2119 N N . HIS A 1 274 ? -13.865 5.849 3.346 1.00 98.25 274 HIS A N 1
ATOM 2120 C CA . HIS A 1 274 ? -12.855 6.228 4.322 1.00 98.25 274 HIS A CA 1
ATOM 2121 C C . HIS A 1 274 ? -13.479 6.719 5.631 1.00 98.25 274 HIS A C 1
ATOM 2123 O O . HIS A 1 274 ? -14.632 7.139 5.669 1.00 98.25 274 HIS A O 1
ATOM 2129 N N . ARG A 1 275 ? -12.694 6.673 6.709 1.00 98.12 275 ARG A N 1
ATOM 2130 C CA . ARG A 1 275 ? -12.982 7.306 8.002 1.00 98.12 275 ARG A CA 1
ATOM 2131 C C . ARG A 1 275 ? -11.715 7.974 8.515 1.00 98.12 275 ARG A C 1
ATOM 2133 O O . ARG A 1 275 ? -10.609 7.481 8.293 1.00 98.12 275 ARG A O 1
ATOM 2140 N N . ARG A 1 276 ? -11.874 9.094 9.214 1.00 98.12 276 ARG A N 1
ATOM 2141 C CA . ARG A 1 276 ? -10.781 9.774 9.911 1.00 98.12 276 ARG A CA 1
ATOM 2142 C C . ARG A 1 276 ? -11.145 9.878 11.379 1.00 98.12 276 ARG A C 1
ATOM 2144 O O . ARG A 1 276 ? -12.075 10.592 11.732 1.00 98.12 276 ARG A O 1
ATOM 2151 N N . LEU A 1 277 ? -10.422 9.156 12.221 1.00 97.94 277 LEU A N 1
ATOM 2152 C CA . LEU A 1 277 ? -10.707 9.036 13.646 1.00 97.94 277 LEU A CA 1
ATOM 2153 C C . LEU A 1 277 ? -9.504 9.517 14.452 1.00 97.94 277 LEU A C 1
ATOM 2155 O O . LEU A 1 277 ? -8.366 9.168 14.150 1.00 97.94 277 LEU A O 1
ATOM 2159 N N . ARG A 1 278 ? -9.737 10.313 15.495 1.00 97.31 278 ARG A N 1
ATOM 2160 C CA . ARG A 1 278 ? -8.685 10.885 16.339 1.00 97.31 278 ARG A CA 1
ATOM 2161 C C . ARG A 1 278 ? -8.762 10.353 17.760 1.00 97.31 278 ARG A C 1
ATOM 2163 O O . ARG A 1 278 ? -9.755 10.583 18.447 1.00 97.31 278 ARG A O 1
ATOM 2170 N N . ILE A 1 279 ? -7.669 9.758 18.231 1.00 94.31 279 ILE A N 1
ATOM 2171 C CA . ILE A 1 279 ? -7.451 9.489 19.656 1.00 94.31 279 ILE A CA 1
ATOM 2172 C C . ILE A 1 279 ? -6.685 10.678 20.233 1.00 94.31 279 ILE A C 1
ATOM 2174 O O . ILE A 1 279 ? -5.556 10.961 19.826 1.00 94.31 279 ILE A O 1
ATOM 2178 N N . ARG A 1 280 ? -7.304 11.396 21.174 1.00 87.94 280 ARG A N 1
ATOM 2179 C CA . ARG A 1 280 ? -6.663 12.549 21.815 1.00 87.94 280 ARG A CA 1
ATOM 2180 C C . ARG A 1 280 ? -5.518 12.106 22.715 1.00 87.94 280 ARG A C 1
ATOM 2182 O O . ARG A 1 280 ? -5.614 11.085 23.395 1.00 87.94 280 ARG A O 1
ATOM 2189 N N . ASN A 1 281 ? -4.477 12.930 22.780 1.00 68.88 281 ASN A N 1
ATOM 2190 C CA . ASN A 1 281 ? -3.497 12.794 23.846 1.00 68.88 281 ASN A CA 1
ATOM 2191 C C . ASN A 1 281 ? -4.200 13.054 25.189 1.00 68.88 281 ASN A C 1
ATOM 2193 O O . ASN A 1 281 ? -4.886 14.070 25.315 1.00 68.88 281 ASN A O 1
ATOM 2197 N N . PRO A 1 282 ? -4.030 12.187 26.203 1.00 53.47 282 PRO A N 1
ATOM 2198 C CA . PRO A 1 282 ? -4.599 12.415 27.533 1.00 53.47 282 PRO A CA 1
ATOM 2199 C C . PRO A 1 282 ? -4.062 13.681 28.222 1.00 53.47 282 PRO A C 1
ATOM 2201 O O . PRO A 1 282 ? -4.569 14.071 29.269 1.00 53.47 282 PRO A O 1
ATOM 2204 N N . CYS A 1 283 ? -3.024 14.307 27.660 1.00 38.38 283 CYS A N 1
ATOM 2205 C CA . CYS A 1 283 ? -2.401 15.522 28.162 1.00 38.38 283 CYS A CA 1
ATOM 2206 C C . CYS A 1 283 ? -2.181 16.498 26.998 1.00 38.38 283 CYS A C 1
ATOM 2208 O O . CYS A 1 283 ? -1.137 16.472 26.346 1.00 38.38 283 CYS A O 1
ATOM 2210 N N . GLY A 1 284 ? -3.195 17.313 26.725 1.00 35.16 284 GLY A N 1
ATOM 2211 C CA . GLY A 1 284 ? -3.120 18.552 25.956 1.00 35.16 284 GLY A CA 1
ATOM 2212 C C . GLY A 1 284 ? -3.835 19.639 26.737 1.00 35.16 284 GLY A C 1
ATOM 2213 O O . GLY A 1 284 ? -4.874 19.298 27.349 1.00 35.16 284 GLY A O 1
#